Protein AF-A0A838WDT7-F1 (afdb_monomer)

Sequence (271 aa):
MEAEVYWLDKAFATIFRATRSSCNALILSMMPRFTRSLQSICLLLSGLVSGGVFLPNGSSAQAAGGEVRDEVFVNSEIENYLRLLQLTGAVAPYPWSIRSFSPGEADRLLPRDSVHPWAGRYALRAEESGSFRVALIRPGFETIYNSAFPYGANDGAVWAGRGLTTVAGVGAAARLGPVSLTLAPIAFRAQNAEFEIANNGLEGRLIFADSWMPDRIDQPQRFGSEPYARLDPGQSTLRVDLPGVAIGLSTANQHWGPAADHPILLGNNAP

Radius of gyration: 23.02 Å; Cα contacts (8 Å, |Δi|>4): 450; chains: 1; bounding box: 63×50×58 Å

Solvent-accessible surface area (backbone atoms only — not comparable to full-atom values): 15836 Å² total; per-residue (Å²): 143,86,80,78,74,76,67,63,60,63,58,56,61,58,63,62,66,74,64,60,79,77,56,56,67,64,56,66,71,50,52,74,60,52,56,54,50,52,52,50,51,52,51,52,56,52,49,61,75,74,63,76,77,80,74,90,66,90,68,76,90,79,79,72,61,42,68,48,70,92,48,51,41,64,89,25,72,54,36,54,46,48,56,54,34,34,78,74,64,54,14,63,94,70,79,73,35,62,39,66,59,49,73,73,52,43,44,62,44,35,34,88,62,71,92,49,100,52,41,83,51,42,45,54,70,61,75,78,88,67,59,76,48,76,48,63,41,75,72,45,78,50,77,50,74,23,92,74,50,57,62,80,77,59,56,27,77,60,68,39,29,15,34,54,18,41,38,39,33,43,32,37,35,39,35,51,62,50,36,39,37,33,47,26,35,34,37,36,38,12,48,26,48,88,61,97,72,63,81,51,88,54,63,82,85,50,46,30,27,20,54,88,43,50,90,77,49,99,53,53,72,44,74,69,87,48,63,41,68,53,78,41,62,35,56,17,35,41,37,39,56,51,97,96,46,73,52,69,54,71,60,43,52,47,36,33,32,79,47,91,78,75,27,88,78,36,47,22,70,49,110

Secondary structure (DSSP, 8-state):
---STTTHHHHHHHHHHHSTTTSHHHHHHHHHHHHHHHHHHHHHHHHHHH----------SS---EE-GGG--TT-HHHHHHHHHHHTTSS----TTB----HHHHHHHS-SSS-STTTTTEE-----TT-EEEEEEEEEEEEEEESSS---SS-TT----SEEEEEEEEEEEEEETTEEEEEB-EEEEE----------S--GGGGGS-SS-TTT-S--SSS-SS-EEEEE-BS-EEEEEETTEEEEEE-S---BSS-SS--SSB-SS--

Foldseek 3Di:
DPDPPPPVVVVVVVVVVPPPPPPPVVVVVCPVVVVVVVVVVVVVQVVCQPDDPDDDDPPPVQDDAFAALVVQAQPGPVVVQLVVCVVVVQFDDDQCQKRLDDSVRSLNSFGPDLPDPCSVRYVRHRDDAFDKDKDKHDKDKDKDAAAAAWDDFLPFADTRGHGIKIKIKIWMKIDGHQKIWIFIKMKMKYQNADHDDAQLPDDDQQRQADNPCSPNDPDGSTRDNGIDIDIGSEATKIWGDDVPDIDIDGSGWIGGGNDSTDHPPGTRPYD

Structure (mmCIF, N/CA/C/O backbone):
data_AF-A0A838WDT7-F1
#
_entry.id   AF-A0A838WDT7-F1
#
loop_
_atom_site.group_PDB
_atom_site.id
_atom_site.type_symbol
_atom_site.label_atom_id
_atom_site.label_alt_id
_atom_site.label_comp_id
_atom_site.label_asym_id
_atom_site.label_entity_id
_atom_site.label_seq_id
_atom_site.pdbx_PDB_ins_code
_atom_site.Cartn_x
_atom_site.Cartn_y
_atom_site.Cartn_z
_atom_site.occupancy
_atom_site.B_iso_or_equiv
_atom_site.auth_seq_id
_atom_site.auth_comp_id
_atom_site.auth_asym_id
_atom_site.auth_atom_id
_atom_site.pdbx_PDB_model_num
ATOM 1 N N . MET A 1 1 ? 38.099 -2.333 29.802 1.00 38.28 1 MET A N 1
ATOM 2 C CA . MET A 1 1 ? 36.725 -2.184 30.326 1.00 38.28 1 MET A CA 1
ATOM 3 C C . MET A 1 1 ? 35.958 -3.437 29.896 1.00 38.28 1 MET A C 1
ATOM 5 O O . MET A 1 1 ? 35.119 -3.372 29.018 1.00 38.28 1 MET A O 1
ATOM 9 N N . GLU A 1 2 ? 36.352 -4.600 30.432 1.00 32.47 2 GLU A N 1
ATOM 10 C CA . GLU A 1 2 ? 35.935 -5.941 29.967 1.00 32.47 2 GLU A CA 1
ATOM 11 C C . GLU A 1 2 ? 35.782 -6.904 31.163 1.00 32.47 2 GLU A C 1
ATOM 13 O O . GLU A 1 2 ? 36.546 -7.851 31.317 1.00 32.47 2 GLU A O 1
ATOM 18 N N . ALA A 1 3 ? 34.832 -6.648 32.069 1.00 30.20 3 ALA A N 1
ATOM 19 C CA . ALA A 1 3 ? 34.587 -7.566 33.195 1.00 30.20 3 ALA A CA 1
ATOM 20 C C . ALA A 1 3 ? 33.112 -7.732 33.619 1.00 30.20 3 ALA A C 1
ATOM 22 O O . ALA A 1 3 ? 32.838 -8.540 34.501 1.00 30.20 3 ALA A O 1
ATOM 23 N N . GLU A 1 4 ? 32.144 -7.060 32.985 1.00 33.06 4 GLU A N 1
ATOM 24 C CA . GLU A 1 4 ? 30.722 -7.146 33.387 1.00 33.06 4 GLU A CA 1
ATOM 25 C C . GLU A 1 4 ? 29.844 -8.071 32.522 1.00 33.06 4 GLU A C 1
ATOM 27 O O . GLU A 1 4 ? 28.695 -8.330 32.867 1.00 33.06 4 GLU A O 1
ATOM 32 N N . VAL A 1 5 ? 30.369 -8.664 31.444 1.00 38.84 5 VAL A N 1
ATOM 33 C CA . VAL A 1 5 ? 29.561 -9.480 30.507 1.00 38.84 5 VAL A CA 1
ATOM 34 C C . VAL A 1 5 ? 29.419 -10.953 30.947 1.00 38.84 5 VAL A C 1
ATOM 36 O O . VAL A 1 5 ? 28.567 -11.680 30.449 1.00 38.84 5 VAL A O 1
ATOM 39 N N . TYR A 1 6 ? 30.181 -11.414 31.945 1.00 30.31 6 TYR A N 1
ATOM 40 C CA . TYR A 1 6 ? 30.269 -12.847 32.277 1.00 30.31 6 TYR A CA 1
ATOM 41 C C . TYR A 1 6 ? 29.165 -13.377 33.223 1.00 30.31 6 TYR A C 1
ATOM 43 O O . TYR A 1 6 ? 28.997 -14.590 33.360 1.00 30.31 6 TYR A O 1
ATOM 51 N N . TRP A 1 7 ? 28.390 -12.499 33.876 1.00 28.83 7 TRP A N 1
ATOM 52 C CA . TRP A 1 7 ? 27.358 -12.901 34.854 1.00 28.83 7 TRP A CA 1
ATOM 53 C C . TRP A 1 7 ? 25.937 -13.022 34.279 1.00 28.83 7 TRP A C 1
ATOM 55 O O . TRP A 1 7 ? 25.129 -13.778 34.819 1.00 28.83 7 TRP A O 1
ATOM 65 N N . LEU A 1 8 ? 25.635 -12.360 33.157 1.00 33.69 8 LEU A N 1
ATOM 66 C CA . LEU A 1 8 ? 24.319 -12.428 32.503 1.00 33.69 8 LEU A CA 1
ATOM 67 C C . LEU A 1 8 ? 24.107 -13.736 31.718 1.00 33.69 8 LEU A C 1
ATOM 69 O O . LEU A 1 8 ? 22.990 -14.251 31.672 1.00 33.69 8 LEU A O 1
ATOM 73 N N . ASP A 1 9 ? 25.177 -14.343 31.202 1.00 33.84 9 ASP A N 1
ATOM 74 C CA 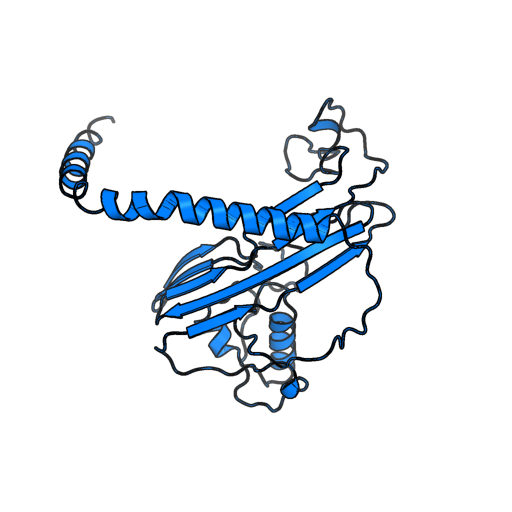. ASP A 1 9 ? 25.086 -15.543 30.356 1.00 33.84 9 ASP A CA 1
ATOM 75 C C . ASP A 1 9 ? 24.699 -16.818 31.136 1.00 33.84 9 ASP A C 1
ATOM 77 O O . ASP A 1 9 ? 23.996 -17.700 30.633 1.00 33.84 9 ASP A O 1
ATOM 81 N N . LYS A 1 10 ? 25.082 -16.918 32.418 1.00 34.62 10 LYS A N 1
ATOM 82 C CA . LYS A 1 10 ? 24.762 -18.097 33.249 1.00 34.62 10 LYS A CA 1
ATOM 83 C C . LYS A 1 10 ? 23.333 -18.089 33.806 1.00 34.62 10 LYS A C 1
ATOM 85 O O . LYS A 1 10 ? 22.765 -19.161 34.036 1.00 34.62 10 LYS A O 1
ATOM 90 N N . ALA A 1 11 ? 22.730 -16.911 33.980 1.00 34.44 11 ALA A N 1
ATOM 91 C CA . ALA A 1 11 ? 21.349 -16.784 34.448 1.00 34.44 11 ALA A CA 1
ATOM 92 C C . ALA A 1 11 ? 20.335 -17.149 33.344 1.00 34.44 11 ALA A C 1
ATOM 94 O O . ALA A 1 11 ? 19.364 -17.863 33.605 1.00 34.44 11 ALA A O 1
ATOM 95 N N . PHE A 1 12 ? 20.611 -16.765 32.091 1.00 33.00 12 PHE A N 1
ATOM 96 C CA . PHE A 1 12 ? 19.760 -17.092 30.938 1.00 33.00 12 PHE A CA 1
ATOM 97 C C . PHE A 1 12 ? 19.783 -18.585 30.569 1.00 33.00 12 PHE A C 1
ATOM 99 O O . PHE A 1 12 ? 18.739 -19.157 30.241 1.00 33.00 12 PHE A O 1
ATOM 106 N N . ALA A 1 13 ? 20.930 -19.258 30.704 1.00 34.28 13 ALA A N 1
ATOM 107 C CA . ALA A 1 13 ? 21.064 -20.680 30.369 1.00 34.28 13 ALA A CA 1
ATOM 108 C C . ALA A 1 13 ? 20.266 -21.626 31.295 1.00 34.28 13 ALA A C 1
ATOM 110 O O . ALA A 1 13 ? 19.893 -22.729 30.885 1.00 34.28 13 ALA A O 1
ATOM 111 N N . THR A 1 14 ? 19.974 -21.202 32.529 1.00 33.38 14 THR A N 1
ATOM 112 C CA . THR A 1 14 ? 19.287 -22.038 33.531 1.00 33.38 14 THR A CA 1
ATOM 113 C C . THR A 1 14 ? 17.761 -21.941 33.409 1.00 33.38 14 THR A C 1
ATOM 115 O O . THR A 1 14 ? 17.068 -22.950 33.544 1.00 33.38 14 THR A O 1
ATOM 118 N N . ILE A 1 15 ? 17.230 -20.769 33.040 1.00 33.84 15 ILE A N 1
ATOM 119 C CA . ILE A 1 15 ? 15.785 -20.550 32.838 1.00 33.84 15 ILE A CA 1
ATOM 120 C C . ILE A 1 15 ? 15.300 -21.209 31.533 1.00 33.84 15 ILE A C 1
ATOM 122 O O . ILE A 1 15 ? 14.209 -21.776 31.494 1.00 33.84 15 ILE A O 1
ATOM 126 N N . PHE A 1 16 ? 16.140 -21.259 30.493 1.00 30.05 16 PHE A N 1
ATOM 127 C CA . PHE A 1 16 ? 15.796 -21.900 29.214 1.00 30.05 16 PHE A CA 1
ATOM 128 C C . PHE A 1 16 ? 15.771 -23.438 29.251 1.00 30.05 16 PHE A C 1
ATOM 130 O O . PHE A 1 16 ? 15.250 -24.078 28.332 1.00 30.05 16 PHE A O 1
ATOM 137 N N . ARG A 1 17 ? 16.332 -24.063 30.296 1.00 31.06 17 ARG A N 1
ATOM 138 C CA . ARG A 1 17 ? 16.406 -25.530 30.401 1.00 31.06 17 ARG A CA 1
ATOM 139 C C . ARG A 1 17 ? 15.152 -26.156 31.023 1.00 31.06 17 ARG A C 1
ATOM 141 O O . ARG A 1 17 ? 14.898 -27.330 30.774 1.00 31.06 17 ARG A O 1
ATOM 148 N N . ALA A 1 18 ? 14.347 -25.386 31.760 1.00 31.73 18 ALA A N 1
ATOM 149 C CA . ALA A 1 18 ? 13.177 -25.895 32.487 1.00 31.73 18 ALA A CA 1
ATOM 150 C C . ALA A 1 18 ? 11.856 -25.860 31.685 1.00 31.73 18 ALA A C 1
ATOM 152 O O . ALA A 1 18 ? 10.946 -26.632 31.970 1.00 31.73 18 ALA A O 1
ATOM 153 N N . THR A 1 19 ? 11.747 -25.039 30.637 1.00 34.81 19 THR A N 1
ATOM 154 C CA . THR A 1 19 ? 10.514 -24.877 29.829 1.00 34.81 19 THR A CA 1
ATOM 155 C C . THR A 1 19 ? 10.524 -25.634 28.495 1.00 34.81 19 THR A C 1
ATOM 157 O O . THR A 1 19 ? 9.552 -25.590 27.742 1.00 34.81 19 THR A O 1
ATOM 160 N N . ARG A 1 20 ? 11.595 -26.382 28.193 1.00 29.86 20 ARG A N 1
ATOM 161 C CA . ARG A 1 20 ? 11.805 -27.024 26.880 1.00 29.86 20 ARG A CA 1
ATOM 162 C C . ARG A 1 20 ? 11.087 -28.370 26.684 1.00 29.86 20 ARG A C 1
ATOM 164 O O . ARG A 1 20 ? 11.050 -28.861 25.560 1.00 29.86 20 ARG A O 1
ATOM 171 N N . SER A 1 21 ? 10.522 -28.965 27.738 1.00 36.41 21 SER A N 1
ATOM 172 C CA . SER A 1 21 ? 9.982 -30.335 27.671 1.00 36.41 21 SER A CA 1
ATOM 173 C C . SER A 1 21 ? 8.524 -30.416 27.188 1.00 36.41 21 SER A C 1
ATOM 175 O O . SER A 1 21 ? 8.170 -31.355 26.484 1.00 36.41 21 SER A O 1
ATOM 177 N N . SER A 1 22 ? 7.683 -29.412 27.472 1.00 35.25 22 SER A N 1
ATOM 178 C CA . SER A 1 22 ? 6.225 -29.549 27.266 1.00 35.25 22 SER A CA 1
ATOM 179 C C . SER A 1 22 ? 5.647 -28.760 26.079 1.00 35.25 22 SER A C 1
ATOM 181 O O . SER A 1 22 ? 4.563 -29.096 25.613 1.00 35.25 22 SER A O 1
ATOM 183 N N . CYS A 1 23 ? 6.354 -27.762 25.530 1.00 32.41 23 CYS A N 1
ATOM 184 C CA . CYS A 1 23 ? 5.859 -26.973 24.383 1.00 32.41 23 CYS A CA 1
ATOM 185 C C . CYS A 1 23 ? 6.297 -27.505 23.006 1.00 32.41 23 CYS A C 1
ATOM 187 O O . CYS A 1 23 ? 5.618 -27.263 22.007 1.00 32.41 23 CYS A O 1
ATOM 189 N N . ASN A 1 24 ? 7.396 -28.262 22.926 1.00 32.50 24 ASN A N 1
ATOM 190 C CA . ASN A 1 24 ? 7.941 -28.703 21.635 1.00 32.50 24 ASN A CA 1
ATOM 191 C C . ASN A 1 24 ? 7.086 -29.771 20.935 1.00 32.50 24 ASN A C 1
ATOM 193 O O . ASN A 1 24 ? 7.108 -29.844 19.710 1.00 32.50 24 ASN A O 1
ATOM 197 N N . ALA A 1 25 ? 6.299 -30.563 21.671 1.00 32.88 25 ALA A N 1
ATOM 198 C CA . ALA A 1 25 ? 5.482 -31.624 21.077 1.00 32.88 25 ALA A CA 1
ATOM 199 C C . ALA A 1 25 ? 4.234 -31.090 20.344 1.00 32.88 25 ALA A C 1
ATOM 201 O O . ALA A 1 25 ? 3.840 -31.648 19.321 1.00 32.88 25 ALA A O 1
ATOM 202 N N . LEU A 1 26 ? 3.640 -29.983 20.814 1.00 35.16 26 LEU A N 1
ATOM 203 C CA . LEU A 1 26 ? 2.453 -29.400 20.178 1.00 35.16 26 LEU A CA 1
ATOM 204 C C . LEU A 1 26 ? 2.831 -28.574 18.936 1.00 35.16 26 LEU A C 1
ATOM 206 O O . LEU A 1 26 ? 2.200 -28.710 17.887 1.00 35.16 26 LEU A O 1
ATOM 210 N N . ILE A 1 27 ? 3.922 -27.800 19.024 1.00 36.84 27 ILE A N 1
ATOM 211 C CA . ILE A 1 27 ? 4.408 -26.923 17.947 1.00 36.84 27 ILE A CA 1
ATOM 212 C C . ILE A 1 27 ? 4.953 -27.743 16.763 1.00 36.84 27 ILE A C 1
ATOM 214 O O . ILE A 1 27 ? 4.612 -27.444 15.618 1.00 36.84 27 ILE A O 1
ATOM 218 N N . LEU A 1 28 ? 5.689 -28.842 16.995 1.00 33.28 28 LEU A N 1
ATOM 219 C CA . LEU A 1 28 ? 6.186 -29.683 15.891 1.00 33.28 28 LEU A CA 1
ATOM 220 C C . LEU A 1 28 ? 5.080 -30.444 15.135 1.00 33.28 28 LEU A C 1
ATOM 222 O O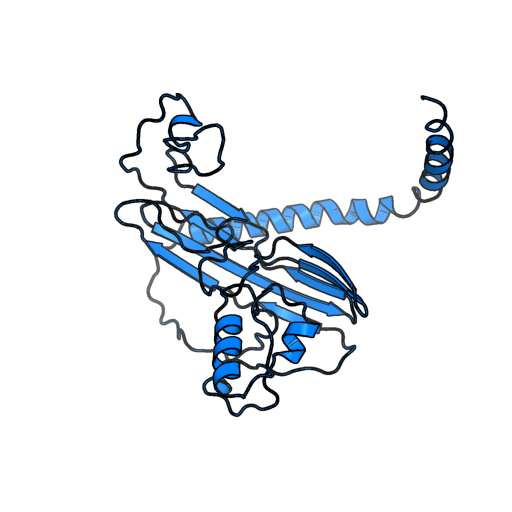 . LEU A 1 28 ? 5.291 -30.827 13.985 1.00 33.28 28 LEU A O 1
ATOM 226 N N . SER A 1 29 ? 3.900 -30.646 15.732 1.00 37.41 29 SER A N 1
ATOM 227 C CA . SER A 1 29 ? 2.799 -31.377 15.081 1.00 37.41 29 SER A CA 1
ATOM 228 C C . SER A 1 29 ? 1.957 -30.520 14.116 1.00 37.41 29 SER A C 1
ATOM 230 O O . SER A 1 29 ? 1.285 -31.062 13.236 1.00 37.41 29 SER A O 1
ATOM 232 N N . MET A 1 30 ? 2.016 -29.184 14.232 1.00 35.38 30 MET A N 1
ATOM 233 C CA . MET A 1 30 ? 1.222 -28.243 13.417 1.00 35.38 30 MET A CA 1
ATOM 234 C C . MET A 1 30 ? 1.997 -27.627 12.238 1.00 35.38 30 MET A C 1
ATOM 236 O O . MET A 1 30 ? 1.395 -27.251 11.229 1.00 35.38 30 MET A O 1
ATOM 240 N N . MET A 1 31 ? 3.330 -27.570 12.309 1.00 35.88 31 MET A N 1
ATOM 241 C CA . MET A 1 31 ? 4.175 -26.886 11.316 1.00 35.88 31 MET A CA 1
ATOM 242 C C . MET A 1 31 ? 4.179 -27.470 9.882 1.00 35.88 31 MET A C 1
ATOM 244 O O . MET A 1 31 ? 4.220 -26.673 8.938 1.00 35.88 31 MET A O 1
ATOM 248 N N . PRO A 1 32 ? 4.083 -28.795 9.632 1.00 33.72 32 PRO A N 1
ATOM 249 C CA . PRO A 1 32 ? 4.113 -29.301 8.253 1.00 33.72 32 PRO A CA 1
ATOM 250 C C . PRO A 1 32 ? 2.781 -29.124 7.501 1.00 33.72 32 PRO A C 1
ATOM 252 O O . PRO A 1 32 ? 2.753 -29.215 6.274 1.00 33.72 32 PRO A O 1
ATOM 255 N N . ARG A 1 33 ? 1.670 -28.852 8.206 1.00 39.31 33 ARG A N 1
ATOM 256 C CA . ARG A 1 33 ? 0.361 -28.573 7.582 1.00 39.31 33 ARG A CA 1
ATOM 257 C C . ARG A 1 33 ? 0.196 -27.095 7.216 1.00 39.31 33 ARG A C 1
ATOM 259 O O . ARG A 1 33 ? -0.376 -26.791 6.173 1.00 39.31 33 ARG A O 1
ATOM 266 N N . PHE A 1 34 ? 0.751 -26.190 8.022 1.00 35.41 34 PHE A N 1
ATOM 267 C CA . PHE A 1 34 ? 0.660 -24.743 7.796 1.00 35.41 34 PHE A CA 1
ATOM 268 C C . PHE A 1 34 ? 1.520 -24.271 6.610 1.00 35.41 34 PHE A C 1
ATOM 270 O O . PHE A 1 34 ? 1.086 -23.453 5.803 1.00 35.41 34 PHE A O 1
ATOM 277 N N . THR A 1 35 ? 2.709 -24.855 6.444 1.00 37.12 35 THR A N 1
ATOM 278 C CA . THR A 1 35 ? 3.641 -24.534 5.348 1.00 37.12 35 THR A CA 1
ATOM 279 C C . THR A 1 35 ? 3.132 -24.990 3.978 1.00 37.12 35 THR A C 1
ATOM 281 O O . THR A 1 35 ? 3.242 -24.247 3.005 1.00 37.12 35 THR A O 1
ATOM 284 N N . ARG A 1 36 ? 2.482 -26.161 3.903 1.00 34.00 36 ARG A N 1
ATOM 285 C CA . ARG A 1 36 ? 1.841 -26.654 2.669 1.00 34.00 36 ARG A CA 1
ATOM 286 C C . ARG A 1 36 ? 0.602 -25.841 2.273 1.00 34.00 36 ARG A C 1
ATOM 288 O O . ARG A 1 36 ? 0.365 -25.645 1.083 1.00 34.00 36 ARG A O 1
ATOM 295 N N . SER A 1 37 ? -0.158 -25.344 3.254 1.00 41.88 37 SER A N 1
ATOM 296 C CA . SER A 1 37 ? -1.316 -24.462 3.028 1.00 41.88 37 SER A CA 1
ATOM 297 C C . SER A 1 37 ? -0.891 -23.109 2.445 1.00 41.88 37 SER A C 1
ATOM 299 O O . SER A 1 37 ? -1.411 -22.690 1.413 1.00 41.88 37 SER A O 1
ATOM 301 N N . LEU A 1 38 ? 0.142 -22.483 3.022 1.00 37.69 38 LEU A N 1
ATOM 302 C CA . LEU A 1 38 ? 0.722 -21.235 2.513 1.00 37.69 38 LEU A CA 1
ATOM 303 C C . LEU A 1 38 ? 1.295 -21.395 1.097 1.00 37.69 38 LEU A C 1
ATOM 305 O O . LEU A 1 38 ? 0.998 -20.579 0.233 1.00 37.69 38 LEU A O 1
ATOM 309 N N . GLN A 1 39 ? 2.029 -22.479 0.817 1.00 39.75 39 GLN A N 1
ATOM 310 C CA . GLN A 1 39 ? 2.527 -22.762 -0.538 1.00 39.75 39 GLN A CA 1
ATOM 311 C C . GLN A 1 39 ? 1.398 -22.975 -1.559 1.00 39.75 39 GLN A C 1
ATOM 313 O O . GLN A 1 39 ? 1.520 -22.541 -2.702 1.00 39.75 39 GLN A O 1
ATOM 318 N N . SER A 1 40 ? 0.288 -23.599 -1.153 1.00 36.72 40 SER A N 1
ATOM 319 C CA . SER A 1 40 ? -0.873 -23.821 -2.029 1.00 36.72 40 SER A CA 1
ATOM 320 C C . SER A 1 40 ? -1.624 -22.518 -2.329 1.00 36.72 40 SER A C 1
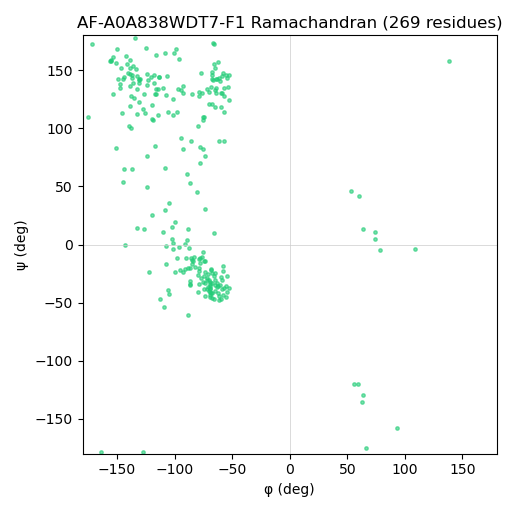ATOM 322 O O . SER A 1 40 ? -2.052 -22.309 -3.462 1.00 36.72 40 SER A O 1
ATOM 324 N N . ILE A 1 41 ? -1.725 -21.611 -1.350 1.00 48.41 41 ILE A N 1
ATOM 325 C CA . ILE A 1 41 ? -2.283 -20.260 -1.532 1.00 48.41 41 ILE A CA 1
ATOM 326 C C . ILE A 1 41 ? -1.366 -19.413 -2.430 1.00 48.41 41 ILE A C 1
ATOM 328 O O . ILE A 1 41 ? -1.859 -18.754 -3.345 1.00 48.41 41 ILE A O 1
ATOM 332 N N . CYS A 1 42 ? -0.040 -19.498 -2.253 1.00 40.97 42 CYS A N 1
ATOM 333 C CA . CYS A 1 42 ? 0.932 -18.857 -3.145 1.00 40.97 42 CYS A CA 1
ATOM 334 C C . CYS A 1 42 ? 0.783 -19.331 -4.598 1.00 40.97 42 CYS A C 1
ATOM 336 O O . CYS A 1 42 ? 0.817 -18.508 -5.511 1.00 40.97 42 CYS A O 1
ATOM 338 N N . LEU A 1 43 ? 0.602 -20.639 -4.824 1.00 41.28 43 LEU A N 1
ATOM 339 C CA . LEU A 1 43 ? 0.421 -21.230 -6.159 1.00 41.28 43 LEU A CA 1
ATOM 340 C C . LEU A 1 43 ? -0.928 -20.853 -6.798 1.00 41.28 43 LEU A C 1
ATOM 342 O O . LEU A 1 43 ? -0.983 -20.585 -7.996 1.00 41.28 43 LEU A O 1
ATOM 346 N N . LEU A 1 44 ? -2.007 -20.771 -6.011 1.00 45.34 44 LEU A N 1
ATOM 347 C CA . LEU A 1 44 ? -3.328 -20.345 -6.493 1.00 45.34 44 LEU A CA 1
ATOM 348 C C . LEU A 1 44 ? -3.360 -18.857 -6.875 1.00 45.34 44 LEU A C 1
ATOM 350 O O . LEU A 1 44 ? -3.897 -18.510 -7.926 1.00 45.34 44 LEU A O 1
ATOM 354 N N . LEU A 1 45 ? -2.739 -17.984 -6.074 1.00 43.62 45 LEU A N 1
ATOM 355 C CA . LEU A 1 45 ? -2.649 -16.547 -6.368 1.00 43.62 45 LEU A CA 1
ATOM 356 C C . LEU A 1 45 ? -1.712 -16.255 -7.548 1.00 43.62 45 LEU A C 1
ATOM 358 O O . LEU A 1 45 ? -2.043 -15.443 -8.409 1.00 43.62 45 LEU A O 1
ATOM 362 N N . SER A 1 46 ? -0.578 -16.954 -7.652 1.00 43.47 46 SER A N 1
ATOM 363 C CA . SER A 1 46 ? 0.332 -16.803 -8.800 1.00 43.47 46 SER A CA 1
ATOM 364 C C . SER A 1 46 ? -0.250 -17.365 -10.106 1.00 43.47 46 SER A C 1
ATOM 366 O O . SER A 1 46 ? -0.024 -16.784 -11.172 1.00 43.47 46 SER A O 1
ATOM 368 N N . GLY A 1 47 ? -1.062 -18.430 -10.043 1.00 41.62 47 GLY A N 1
ATOM 369 C CA . GLY A 1 47 ? -1.810 -18.955 -11.191 1.00 41.62 47 GLY A CA 1
ATOM 370 C C . GLY A 1 47 ? -2.869 -17.980 -11.724 1.00 41.62 47 GLY A C 1
ATOM 371 O O . GLY A 1 47 ? -2.974 -17.794 -12.936 1.00 41.62 47 GLY A O 1
ATOM 372 N N . LEU A 1 48 ? -3.585 -17.289 -10.830 1.00 48.31 48 LEU A N 1
ATOM 373 C CA . LEU A 1 48 ? -4.582 -16.261 -11.176 1.00 48.31 48 LEU A CA 1
ATOM 374 C C . LEU A 1 48 ? -3.966 -15.055 -11.902 1.00 48.31 48 LEU A C 1
ATOM 376 O O . LEU A 1 48 ? -4.584 -14.483 -12.796 1.00 48.31 48 LEU A O 1
ATOM 380 N N . VAL A 1 49 ? -2.725 -14.711 -11.562 1.00 49.28 49 VAL A N 1
ATOM 381 C CA . VAL A 1 49 ? -1.994 -13.578 -12.147 1.00 49.28 49 VAL A CA 1
ATOM 382 C C . VAL A 1 49 ? -1.281 -13.950 -13.465 1.00 49.28 49 VAL A C 1
ATOM 384 O O . VAL A 1 49 ? -0.935 -13.075 -14.257 1.00 49.28 49 VAL A O 1
ATOM 387 N N . SER A 1 50 ? -1.097 -15.243 -13.752 1.00 46.00 50 SER A N 1
ATOM 388 C CA . SER A 1 50 ? -0.361 -15.714 -14.939 1.00 46.00 50 SER A CA 1
ATOM 389 C C . SER A 1 50 ? -1.250 -16.117 -16.129 1.00 46.00 50 SER A C 1
ATOM 391 O O . SER A 1 50 ? -0.721 -16.304 -17.222 1.00 46.00 50 SER A O 1
ATOM 393 N N . GLY A 1 51 ? -2.574 -16.254 -15.953 1.00 44.97 51 GLY A N 1
ATOM 394 C CA . GLY A 1 51 ? -3.459 -16.903 -16.940 1.00 44.97 51 GLY A CA 1
ATOM 395 C C . GLY A 1 51 ? -4.767 -16.188 -17.309 1.00 44.97 51 GLY A C 1
ATOM 396 O O . GLY A 1 51 ? -5.644 -16.818 -17.895 1.00 44.97 51 GLY A O 1
ATOM 397 N N . GLY A 1 52 ? -4.947 -14.908 -16.979 1.00 37.94 52 GLY A N 1
ATOM 398 C CA . GLY A 1 52 ? -6.220 -14.204 -17.181 1.00 37.94 52 GLY A CA 1
ATOM 399 C C . GLY A 1 52 ? -6.553 -13.848 -18.638 1.00 37.94 52 GLY A C 1
ATOM 400 O O . GLY A 1 52 ? -6.486 -12.681 -19.011 1.00 37.94 52 GLY A O 1
ATOM 401 N N . VAL A 1 53 ? -6.981 -14.817 -19.454 1.00 40.97 53 VAL A N 1
ATOM 402 C CA . VAL A 1 53 ? -7.891 -14.539 -20.579 1.00 40.97 53 VAL A CA 1
ATOM 403 C C . VAL A 1 53 ? -9.296 -14.439 -19.985 1.00 40.97 53 VAL A C 1
ATOM 405 O O . VAL A 1 53 ? -9.910 -15.447 -19.639 1.00 40.97 53 VAL A O 1
ATOM 408 N N . PHE A 1 54 ? -9.793 -13.216 -19.810 1.00 44.84 54 PHE A N 1
ATOM 409 C CA . PHE A 1 54 ? -11.143 -12.979 -19.307 1.00 44.84 54 PHE A CA 1
ATOM 410 C C . PHE A 1 54 ? -12.172 -13.274 -20.406 1.00 44.84 54 PHE A C 1
ATOM 412 O O . PHE A 1 54 ? -12.307 -12.520 -21.368 1.00 44.84 54 PHE A O 1
ATOM 419 N N . LEU A 1 55 ? -12.931 -14.361 -20.248 1.00 35.38 55 LEU A N 1
ATOM 420 C CA . LEU A 1 55 ? -14.248 -14.469 -20.874 1.00 35.38 55 LEU A CA 1
ATOM 421 C C . LEU A 1 55 ? -15.192 -13.490 -20.151 1.00 35.38 55 LEU A C 1
ATOM 423 O O . LEU A 1 55 ? -15.216 -13.493 -18.915 1.00 35.38 55 LEU A O 1
ATOM 427 N N . PRO A 1 56 ? -15.961 -12.655 -20.872 1.00 38.09 56 PRO A N 1
ATOM 428 C CA . PRO A 1 56 ? -16.859 -11.680 -20.271 1.00 38.09 56 PRO A CA 1
ATOM 429 C C . PRO A 1 56 ? -18.092 -12.402 -19.723 1.00 38.09 56 PRO A C 1
ATOM 431 O O . PRO A 1 56 ? -19.140 -12.459 -20.359 1.00 38.09 56 PRO A O 1
ATOM 434 N N . ASN A 1 57 ? -17.975 -12.973 -18.529 1.00 39.56 57 ASN A N 1
ATOM 435 C CA . ASN A 1 57 ? -19.154 -13.270 -17.732 1.00 39.56 57 ASN A CA 1
ATOM 436 C C . ASN A 1 57 ? -19.594 -11.961 -17.085 1.00 39.56 57 ASN A C 1
ATOM 438 O O . ASN A 1 57 ? -18.760 -11.225 -16.559 1.00 39.56 57 ASN A O 1
ATOM 442 N N . GLY A 1 58 ? -20.886 -11.649 -17.184 1.00 39.88 58 GLY A N 1
ATOM 443 C CA . GLY A 1 58 ? -21.482 -10.443 -16.621 1.00 39.88 58 GLY A CA 1
ATOM 444 C C . GLY A 1 58 ? -21.244 -10.363 -15.117 1.00 39.88 58 GLY A C 1
ATOM 445 O O . GLY A 1 58 ? -22.048 -10.841 -14.325 1.00 39.88 58 GLY A O 1
ATOM 446 N N . SER A 1 59 ? -20.129 -9.755 -14.727 1.00 37.28 59 SER A N 1
ATOM 447 C CA . SER A 1 59 ? -19.851 -9.381 -13.354 1.00 37.28 59 SER A CA 1
ATOM 448 C C . SER A 1 59 ? -20.711 -8.167 -13.053 1.00 37.28 59 SER A C 1
ATOM 450 O O . SER A 1 59 ? -20.469 -7.076 -13.571 1.00 37.28 59 SER A O 1
ATOM 452 N N . SER A 1 60 ? -21.724 -8.331 -12.208 1.00 36.59 60 SER A N 1
ATOM 453 C CA . SER A 1 60 ? -22.318 -7.201 -11.505 1.00 36.59 60 SER A CA 1
ATOM 454 C C . SER A 1 60 ? -21.224 -6.583 -10.629 1.00 36.59 60 SER A C 1
ATOM 456 O O . SER A 1 60 ? -21.040 -6.974 -9.480 1.00 36.59 60 SER A O 1
ATOM 458 N N . ALA A 1 61 ? -20.464 -5.634 -11.181 1.00 41.75 61 ALA A N 1
ATOM 459 C CA . ALA A 1 61 ? -19.321 -4.962 -10.550 1.00 41.75 61 ALA A CA 1
ATOM 460 C C . ALA A 1 61 ? -19.701 -4.089 -9.330 1.00 41.75 61 ALA A C 1
ATOM 462 O O . ALA A 1 61 ? -18.910 -3.290 -8.838 1.00 41.75 61 ALA A O 1
ATOM 463 N N . GLN A 1 62 ? -20.945 -4.187 -8.863 1.00 48.78 62 GLN A N 1
ATOM 464 C CA . GLN A 1 62 ? -21.571 -3.273 -7.916 1.00 48.78 62 GLN A CA 1
ATOM 465 C C . GLN A 1 62 ? -22.515 -4.041 -6.985 1.00 48.78 62 GLN A C 1
ATOM 467 O O . GLN A 1 62 ? -23.696 -3.728 -6.898 1.00 48.78 62 GLN A O 1
ATOM 472 N N . ALA A 1 63 ? -22.044 -5.092 -6.317 1.00 43.00 63 ALA A N 1
ATOM 473 C CA . ALA A 1 63 ? -22.894 -5.804 -5.365 1.00 43.00 63 ALA A CA 1
ATOM 474 C C . ALA A 1 63 ? -22.085 -6.443 -4.236 1.00 43.00 63 ALA A C 1
ATOM 476 O O . ALA A 1 63 ? -21.770 -7.625 -4.279 1.00 43.00 63 ALA A O 1
ATOM 477 N N . ALA A 1 64 ? -21.765 -5.637 -3.225 1.00 46.56 64 ALA A N 1
ATOM 478 C CA . ALA A 1 64 ? -21.987 -5.979 -1.821 1.00 46.56 64 ALA A CA 1
ATOM 479 C C . ALA A 1 64 ? -21.608 -4.759 -0.976 1.00 46.56 64 ALA A C 1
ATOM 481 O O . ALA A 1 64 ? -20.433 -4.406 -0.870 1.00 46.56 64 ALA A O 1
ATOM 482 N N . GLY A 1 65 ? -22.609 -4.103 -0.383 1.00 56.16 65 GLY A N 1
ATOM 483 C CA . GLY A 1 65 ? -22.343 -3.318 0.815 1.00 56.16 65 GLY A CA 1
ATOM 484 C C . GLY A 1 65 ? -21.764 -4.262 1.866 1.00 56.16 65 GLY A C 1
ATOM 485 O O . GLY A 1 65 ? -22.288 -5.359 2.060 1.00 56.16 65 GLY A O 1
ATOM 486 N N . GLY A 1 66 ? -20.649 -3.877 2.473 1.00 67.44 66 GLY A N 1
ATOM 487 C CA . GLY A 1 66 ? -19.916 -4.711 3.419 1.00 67.44 66 GLY A CA 1
ATOM 488 C C . GLY A 1 66 ? -19.356 -3.879 4.560 1.00 67.44 66 GLY A C 1
ATOM 489 O O . 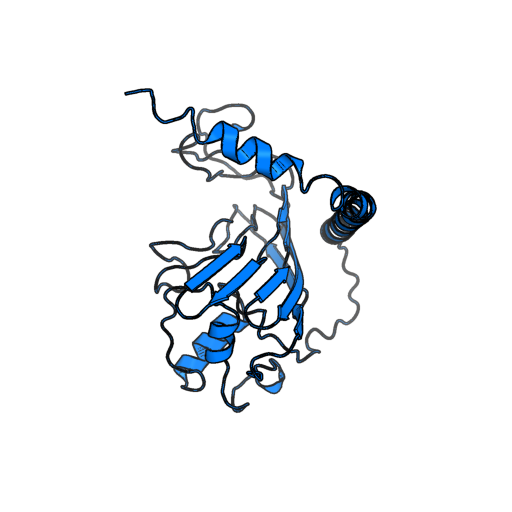GLY A 1 66 ? -19.271 -2.651 4.465 1.00 67.44 66 GLY A O 1
ATOM 490 N N . GLU A 1 67 ? -19.003 -4.551 5.649 1.00 78.25 67 GLU A N 1
ATOM 491 C CA . GLU A 1 67 ? -18.224 -3.952 6.726 1.00 78.25 67 GLU A CA 1
ATOM 492 C C . GLU A 1 67 ? -16.796 -3.724 6.226 1.00 78.25 67 GLU A C 1
ATOM 494 O O . GLU A 1 67 ? -16.134 -4.663 5.800 1.00 78.25 67 GLU A O 1
ATOM 499 N N . VAL A 1 68 ? -16.340 -2.471 6.235 1.00 84.62 68 VAL A N 1
ATOM 500 C CA . VAL A 1 68 ? -15.057 -2.065 5.619 1.00 84.62 68 VAL A CA 1
ATOM 501 C C . VAL A 1 68 ? -14.148 -1.317 6.592 1.00 84.62 68 VAL A C 1
ATOM 503 O O . VAL A 1 68 ? -13.170 -0.687 6.200 1.00 84.62 68 VAL A O 1
ATOM 506 N N . ARG A 1 69 ? -14.476 -1.362 7.885 1.00 85.56 69 ARG A N 1
ATOM 507 C CA . ARG A 1 69 ? -13.757 -0.616 8.926 1.00 85.56 69 ARG A CA 1
ATOM 508 C C . ARG A 1 69 ? -12.305 -1.061 9.110 1.00 85.56 69 ARG A C 1
ATOM 510 O O . ARG A 1 69 ? -11.488 -0.275 9.567 1.00 85.56 69 ARG A O 1
ATOM 517 N N . ASP A 1 70 ? -11.985 -2.300 8.739 1.00 89.00 70 ASP A N 1
ATOM 518 C CA . ASP A 1 70 ? -10.617 -2.837 8.798 1.00 89.00 70 ASP A CA 1
ATOM 519 C C . ASP A 1 70 ? -9.814 -2.583 7.527 1.00 89.00 70 ASP A C 1
ATOM 521 O O . ASP A 1 70 ? -8.686 -3.052 7.408 1.00 89.00 70 ASP A O 1
ATOM 525 N N . GLU A 1 71 ? -10.395 -1.863 6.570 1.00 91.25 71 GLU A N 1
ATOM 526 C CA . GLU A 1 71 ? -9.765 -1.534 5.295 1.00 91.25 71 GLU A CA 1
ATOM 527 C C . GLU A 1 71 ? -9.249 -0.088 5.267 1.00 91.25 71 GLU A C 1
ATOM 529 O O . GLU A 1 71 ? -8.965 0.447 4.198 1.00 91.25 71 GLU A O 1
ATOM 534 N N . VAL A 1 72 ? -9.136 0.561 6.434 1.00 92.19 72 VAL A N 1
ATOM 535 C CA . VAL A 1 72 ? -8.580 1.916 6.586 1.00 92.19 72 VAL A CA 1
ATOM 536 C C . VAL A 1 72 ? -7.049 1.846 6.524 1.00 92.19 72 VAL A C 1
ATOM 538 O O . VAL A 1 72 ? -6.347 2.013 7.519 1.00 92.19 72 VAL A O 1
ATOM 541 N N . PHE A 1 73 ? -6.532 1.554 5.334 1.00 91.81 73 PHE A N 1
ATOM 542 C CA . PHE A 1 73 ? -5.099 1.560 5.031 1.00 91.81 73 PHE A CA 1
ATOM 543 C C . PHE A 1 73 ? -4.678 2.880 4.397 1.00 91.81 73 PHE A C 1
ATOM 545 O O . PHE A 1 73 ? -5.511 3.571 3.805 1.00 91.81 73 PHE A O 1
ATOM 552 N N . VAL A 1 74 ? -3.379 3.181 4.449 1.00 91.12 74 VAL A N 1
ATOM 553 C CA . VAL A 1 74 ? -2.795 4.329 3.744 1.00 91.12 74 VAL A CA 1
ATOM 554 C C . VAL A 1 74 ? -3.183 4.289 2.264 1.00 91.12 74 VAL A C 1
ATOM 556 O O . VAL A 1 74 ? -2.924 3.304 1.576 1.00 91.12 74 VAL A O 1
ATOM 559 N N . ASN A 1 75 ? -3.786 5.379 1.793 1.00 88.06 75 ASN A N 1
ATOM 560 C CA . ASN A 1 75 ? -4.273 5.612 0.429 1.00 88.06 75 ASN A CA 1
ATOM 561 C C . ASN A 1 75 ? -5.397 4.672 -0.028 1.00 88.06 75 ASN A C 1
ATOM 563 O O . ASN A 1 75 ? -5.757 4.667 -1.205 1.00 88.06 75 ASN A O 1
ATOM 567 N N . SER A 1 76 ? -6.011 3.930 0.895 1.00 89.94 76 SER A N 1
ATOM 568 C CA . SER A 1 76 ? -7.213 3.155 0.592 1.00 89.94 76 SER A CA 1
ATOM 569 C C . SER A 1 76 ? -8.402 4.060 0.260 1.00 89.94 76 SER A C 1
ATOM 571 O O . SER A 1 76 ? -8.513 5.199 0.724 1.00 89.94 76 SER A O 1
ATOM 573 N N . G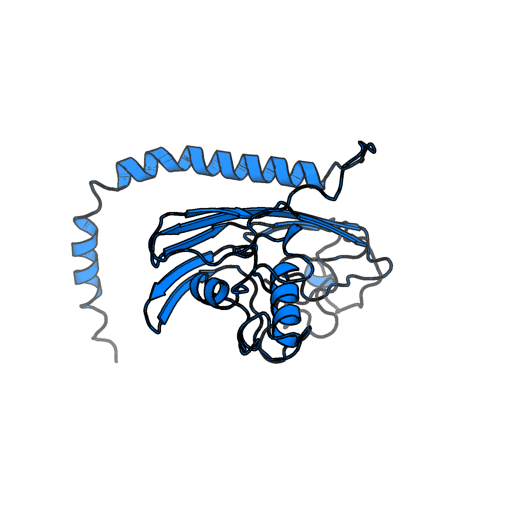LU A 1 77 ? -9.349 3.516 -0.505 1.00 89.94 77 GLU A N 1
ATOM 574 C CA . GLU A 1 77 ? -10.625 4.177 -0.794 1.00 89.94 77 GLU A CA 1
ATOM 575 C C . GLU A 1 77 ? -11.357 4.579 0.498 1.00 89.94 77 GLU A C 1
ATOM 577 O O . GLU A 1 77 ? -11.896 5.682 0.588 1.00 89.94 77 GLU A O 1
ATOM 582 N N . ILE A 1 78 ? -11.337 3.712 1.516 1.00 91.69 78 ILE A N 1
ATOM 583 C CA . ILE A 1 78 ? -12.033 3.952 2.784 1.00 91.69 78 ILE A CA 1
ATOM 584 C C . ILE A 1 78 ? -11.376 5.082 3.569 1.00 91.69 78 ILE A C 1
ATOM 586 O O . ILE A 1 78 ? -12.074 5.963 4.067 1.00 91.69 78 ILE A O 1
ATOM 590 N N . GLU A 1 79 ? -10.048 5.107 3.646 1.00 92.00 79 GLU A N 1
ATOM 591 C CA . GLU A 1 79 ? -9.334 6.197 4.305 1.00 92.00 79 GLU A CA 1
ATOM 592 C C . GLU A 1 79 ? -9.597 7.544 3.613 1.00 92.00 79 GLU A C 1
ATOM 594 O O . GLU A 1 79 ? -9.959 8.527 4.265 1.00 92.00 79 GLU A O 1
ATOM 599 N N . ASN A 1 80 ? -9.487 7.584 2.282 1.00 91.25 80 ASN A N 1
ATOM 600 C CA . ASN A 1 80 ? -9.785 8.782 1.497 1.00 91.25 80 ASN A CA 1
ATOM 601 C C . ASN A 1 80 ? -11.243 9.225 1.666 1.00 91.25 80 ASN A C 1
ATOM 603 O O . ASN A 1 80 ? -11.528 10.425 1.721 1.00 91.25 80 ASN A O 1
ATOM 607 N N . TYR A 1 81 ? -12.167 8.275 1.816 1.00 92.75 81 TYR A N 1
ATOM 608 C CA . TYR A 1 81 ? -13.554 8.600 2.091 1.00 92.75 81 TYR A CA 1
ATOM 609 C C . TYR A 1 81 ? -13.750 9.217 3.481 1.00 92.75 81 TYR A C 1
ATOM 611 O O . TYR A 1 81 ? -14.403 10.254 3.595 1.00 92.75 81 TYR A O 1
ATOM 619 N N . LEU A 1 82 ? -13.148 8.649 4.530 1.00 92.25 82 LEU A N 1
ATOM 620 C CA . LEU A 1 82 ? -13.206 9.215 5.884 1.00 92.25 82 LEU A CA 1
ATOM 621 C C . LEU A 1 82 ? -12.628 10.641 5.929 1.00 92.25 82 LEU A C 1
ATOM 623 O O . LEU A 1 82 ? -13.205 11.520 6.571 1.00 92.25 82 LEU A O 1
ATOM 627 N N . ARG A 1 83 ? -11.551 10.905 5.175 1.00 90.88 83 ARG A N 1
ATOM 628 C CA . ARG A 1 83 ? -10.987 12.257 4.989 1.00 90.88 83 ARG A CA 1
ATOM 629 C C . ARG A 1 83 ? -11.990 13.222 4.372 1.00 90.88 83 ARG A C 1
ATOM 631 O O . ARG A 1 83 ? -12.154 14.336 4.866 1.00 90.88 83 ARG A O 1
ATOM 638 N N . LEU A 1 84 ? -12.672 12.794 3.310 1.00 92.00 84 LEU A N 1
ATOM 639 C CA . LEU A 1 84 ? -13.706 13.595 2.657 1.00 92.00 84 LEU A CA 1
ATOM 640 C C . LEU A 1 84 ? -14.872 13.889 3.612 1.00 92.00 84 LEU A C 1
ATOM 642 O O . LEU A 1 84 ? -15.343 15.022 3.673 1.00 92.00 84 LEU A O 1
ATOM 646 N N . LEU A 1 85 ? -15.301 12.902 4.401 1.00 92.44 85 LEU A N 1
ATOM 647 C CA . LEU A 1 85 ? -16.366 13.077 5.392 1.00 92.44 85 LEU A CA 1
ATOM 648 C C . LEU A 1 85 ? -15.984 14.024 6.535 1.00 92.44 85 LEU A C 1
ATOM 650 O O . LEU A 1 85 ? -16.857 14.684 7.102 1.00 92.44 85 LEU A O 1
ATOM 654 N N . GLN A 1 86 ? -14.698 14.151 6.860 1.00 91.62 86 GLN A N 1
ATOM 655 C CA . GLN A 1 86 ? -14.245 15.155 7.821 1.00 91.62 86 GLN A CA 1
ATOM 656 C C . GLN A 1 86 ? -14.427 16.583 7.282 1.00 91.62 86 GLN A C 1
ATOM 658 O O . GLN A 1 86 ? -14.751 17.480 8.058 1.00 91.62 86 GLN A O 1
ATOM 663 N N . LEU A 1 87 ? -14.296 16.804 5.965 1.00 90.50 87 LEU A N 1
ATOM 664 C CA . LEU A 1 87 ? -14.534 18.122 5.352 1.00 90.50 87 LEU A CA 1
ATOM 665 C C . LEU A 1 87 ? -15.995 18.569 5.481 1.00 90.50 87 LEU A C 1
ATOM 667 O O . LEU A 1 87 ? -16.265 19.763 5.587 1.00 90.50 87 LEU A O 1
ATOM 671 N N . THR A 1 88 ? -16.933 17.621 5.497 1.00 90.31 88 THR A N 1
ATOM 672 C CA . THR A 1 88 ? -18.366 17.894 5.680 1.00 90.31 88 THR A CA 1
ATOM 673 C C . THR A 1 88 ? -18.799 17.855 7.148 1.00 90.31 88 THR A C 1
ATOM 675 O O . THR A 1 88 ? -19.982 18.022 7.433 1.00 90.31 88 THR A O 1
ATOM 678 N N . GLY A 1 89 ? -17.873 17.604 8.081 1.00 89.19 89 GLY A N 1
ATOM 679 C CA . GLY A 1 89 ? -18.156 17.490 9.515 1.00 89.19 89 GLY A CA 1
ATOM 680 C C . GLY A 1 89 ? -18.852 16.192 9.944 1.00 89.19 89 GLY A C 1
ATOM 681 O O . GLY A 1 89 ? -19.295 16.101 11.086 1.00 89.19 89 GLY A O 1
ATOM 682 N N . ALA A 1 90 ? -18.948 15.190 9.064 1.00 89.19 90 ALA A N 1
ATOM 683 C CA . ALA A 1 90 ? -19.558 13.892 9.378 1.00 89.19 90 ALA A CA 1
ATOM 684 C C . ALA A 1 90 ? -18.615 12.972 10.181 1.00 89.19 90 ALA A C 1
ATOM 686 O O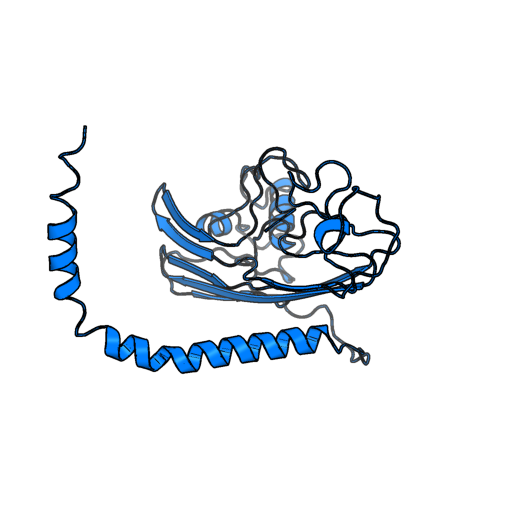 . ALA A 1 90 ? -19.063 12.074 10.894 1.00 89.19 90 ALA A O 1
ATOM 687 N N . VAL A 1 91 ? -17.307 13.217 10.084 1.00 90.06 91 VAL A N 1
ATOM 688 C CA . VAL A 1 91 ? -16.254 12.556 10.864 1.00 90.06 91 VAL A CA 1
ATOM 689 C C . VAL A 1 91 ? -15.601 13.571 11.798 1.00 90.06 91 VAL A C 1
ATOM 691 O O . VAL A 1 91 ? -15.462 14.749 11.458 1.00 90.06 91 VAL A O 1
ATOM 694 N N . ALA A 1 92 ? -15.216 13.120 12.994 1.00 87.06 92 ALA A N 1
ATOM 695 C CA . ALA A 1 92 ? -14.556 13.964 13.981 1.00 87.06 92 ALA A CA 1
ATOM 696 C C . ALA A 1 92 ? -13.242 14.558 13.431 1.00 87.06 92 ALA A C 1
ATOM 698 O O . ALA A 1 92 ? -12.527 13.877 12.695 1.00 87.06 92 ALA A O 1
ATOM 699 N N . PRO A 1 93 ? -12.874 15.796 13.811 1.00 89.00 93 PRO A N 1
ATOM 700 C CA . PRO A 1 93 ? -11.595 16.362 13.417 1.00 89.00 93 PRO A CA 1
ATOM 701 C C . PRO A 1 93 ? -10.426 15.507 13.915 1.00 89.00 93 PRO A C 1
ATOM 703 O O . PRO A 1 93 ? -10.224 15.363 15.120 1.00 89.00 93 PRO A O 1
ATOM 706 N N . TYR A 1 94 ? -9.639 14.975 12.985 1.00 89.19 94 TYR A N 1
ATOM 707 C CA . TYR A 1 94 ? -8.414 14.240 13.271 1.00 89.19 94 TYR A CA 1
ATOM 708 C C . TYR A 1 94 ? -7.249 14.761 12.414 1.00 89.19 94 TYR A C 1
ATOM 710 O O . TYR A 1 94 ? -7.457 15.135 11.251 1.00 89.19 94 TYR A O 1
ATOM 718 N N . PRO A 1 95 ? -6.022 14.828 12.964 1.00 87.38 95 PRO A N 1
ATOM 719 C CA . PRO A 1 95 ? -4.839 15.203 12.201 1.00 87.38 95 PRO A CA 1
ATOM 720 C C . PRO A 1 95 ? -4.378 14.042 11.304 1.00 87.38 95 PRO A C 1
ATOM 722 O O . PRO A 1 95 ? -3.778 13.083 11.773 1.00 87.38 95 PRO A O 1
ATOM 725 N N . TRP A 1 96 ? -4.581 14.147 9.989 1.00 88.56 96 TRP A N 1
ATOM 726 C CA . TRP A 1 96 ? -4.146 13.155 8.984 1.00 88.56 96 TRP A CA 1
ATOM 727 C C . TRP A 1 96 ? -2.630 13.154 8.712 1.00 88.56 96 TRP A C 1
ATOM 729 O O . TRP A 1 96 ? -2.191 12.887 7.596 1.00 88.56 96 TRP A O 1
ATOM 739 N N . SER A 1 97 ? -1.823 13.488 9.719 1.00 88.94 97 SER A N 1
ATOM 740 C CA . SER A 1 97 ? -0.367 13.601 9.601 1.00 88.94 97 SER A CA 1
ATOM 741 C C . SER A 1 97 ? 0.360 12.283 9.863 1.00 88.94 97 SER A C 1
ATOM 743 O O . SER A 1 97 ? 1.510 12.167 9.465 1.00 88.94 97 SER A O 1
ATOM 745 N N . ILE A 1 98 ? -0.263 11.312 10.537 1.00 90.25 98 ILE A N 1
ATOM 746 C CA . ILE A 1 98 ? 0.264 9.953 10.744 1.00 90.25 98 ILE A CA 1
ATOM 747 C C . ILE A 1 98 ? -0.873 8.991 10.402 1.00 90.25 98 ILE A C 1
ATOM 749 O O . ILE A 1 98 ? -1.895 8.988 11.081 1.00 90.25 98 ILE A O 1
ATOM 753 N N . ARG A 1 99 ? -0.721 8.224 9.321 1.00 88.62 99 ARG A N 1
ATOM 754 C CA . ARG A 1 99 ? -1.834 7.488 8.685 1.00 88.62 99 ARG A CA 1
ATOM 755 C C . ARG A 1 99 ? -1.784 5.965 8.877 1.00 88.62 99 ARG A C 1
ATOM 757 O O . ARG A 1 99 ? -2.276 5.208 8.053 1.00 88.62 99 ARG A O 1
ATOM 764 N N . SER A 1 100 ? -1.214 5.496 9.982 1.00 83.88 100 SER A N 1
ATOM 765 C CA . SER A 1 100 ? -1.211 4.079 10.379 1.00 83.88 100 SER A CA 1
ATOM 766 C C . SER A 1 100 ? -2.137 3.826 11.564 1.00 83.88 100 SER A C 1
ATOM 768 O O . SER A 1 100 ? -1.708 3.500 12.675 1.00 83.88 100 SER A O 1
ATOM 770 N N . PHE A 1 101 ? -3.433 4.016 11.321 1.00 88.00 101 PHE A N 1
ATOM 771 C CA . PHE A 1 101 ? -4.450 3.956 12.365 1.00 88.00 101 PHE A CA 1
ATOM 772 C C . PHE A 1 101 ? -4.480 2.592 13.049 1.00 88.00 101 PHE A C 1
ATOM 774 O O . PHE A 1 101 ? -4.575 1.545 12.406 1.00 88.00 101 PHE A O 1
ATOM 781 N N . SER A 1 102 ? -4.458 2.601 14.380 1.00 86.19 102 SER A N 1
ATOM 782 C CA . SER A 1 102 ? -4.927 1.445 15.141 1.00 86.19 102 SER A CA 1
ATOM 783 C C . SER A 1 102 ? -6.410 1.199 14.871 1.00 86.19 102 SER A C 1
ATOM 785 O O . SER A 1 102 ? -7.145 2.146 14.580 1.00 86.19 102 SER A O 1
ATOM 787 N N . PRO A 1 103 ? -6.906 -0.030 15.078 1.00 85.75 103 PRO A N 1
ATOM 788 C CA . PRO A 1 103 ? -8.341 -0.294 15.033 1.00 85.75 103 PRO A CA 1
ATOM 789 C C . PRO A 1 103 ? -9.142 0.637 15.953 1.00 85.75 103 PRO A C 1
ATOM 791 O O . PRO A 1 103 ? -10.208 1.108 15.579 1.00 85.75 103 PRO A O 1
ATOM 794 N N . GLY A 1 104 ? -8.610 0.964 17.137 1.00 85.81 104 GLY A N 1
ATOM 795 C CA . GLY A 1 104 ? -9.262 1.895 18.061 1.00 85.81 104 GLY A CA 1
ATOM 796 C C . GLY A 1 104 ? -9.266 3.352 17.585 1.00 85.81 104 GLY A C 1
ATOM 797 O O . GLY A 1 104 ? -10.185 4.095 17.919 1.00 85.81 104 GLY A O 1
ATOM 798 N N . GLU A 1 105 ? -8.263 3.785 16.822 1.00 87.88 105 GLU A N 1
ATOM 799 C CA . GLU A 1 105 ? -8.278 5.096 16.161 1.00 87.88 105 GLU A CA 1
ATOM 800 C C . GLU A 1 105 ? -9.239 5.106 14.979 1.00 87.88 105 GLU A C 1
ATOM 802 O O . GLU A 1 105 ? -10.042 6.031 14.882 1.00 87.88 105 GLU A O 1
ATOM 807 N N . ALA A 1 106 ? -9.221 4.061 14.149 1.00 88.31 106 ALA A N 1
ATOM 808 C CA . ALA A 1 106 ? -10.162 3.894 13.049 1.00 88.31 106 ALA A CA 1
ATOM 809 C C . ALA A 1 106 ? -11.612 3.948 13.555 1.00 88.31 106 ALA A C 1
ATOM 811 O O . ALA A 1 106 ? -12.399 4.719 13.016 1.00 88.31 106 ALA A O 1
ATOM 812 N N . ASP A 1 107 ? -11.938 3.254 14.654 1.00 86.88 107 ASP A N 1
ATOM 813 C CA . ASP A 1 107 ? -13.270 3.292 15.281 1.00 86.88 107 ASP A CA 1
ATOM 814 C C . ASP A 1 107 ? -13.707 4.719 15.667 1.00 86.88 107 ASP A C 1
ATOM 816 O O . ASP A 1 107 ? -14.878 5.070 15.531 1.00 86.88 107 ASP A O 1
ATOM 820 N N . ARG A 1 108 ? -12.777 5.566 16.135 1.00 86.44 108 ARG A N 1
ATOM 821 C CA . ARG A 1 108 ? -13.063 6.971 16.499 1.00 86.44 108 ARG A CA 1
ATOM 822 C C . ARG A 1 108 ? -13.267 7.871 15.282 1.00 86.44 108 ARG A C 1
ATOM 824 O O . ARG A 1 108 ? -13.886 8.926 15.421 1.00 86.44 108 ARG A O 1
ATOM 831 N N . LEU A 1 109 ? -12.723 7.479 14.132 1.00 88.00 109 LEU A N 1
ATOM 832 C CA . LEU A 1 109 ? -12.888 8.171 12.856 1.00 88.00 109 LEU A CA 1
ATOM 833 C C . LEU A 1 109 ? -14.179 7.778 12.139 1.00 88.00 109 LEU A C 1
ATOM 835 O O . LEU A 1 109 ? -14.565 8.459 11.195 1.00 88.00 109 LEU A O 1
ATOM 839 N N . LEU A 1 110 ? -14.853 6.700 12.542 1.00 87.88 110 LEU A N 1
ATOM 840 C CA . LEU A 1 110 ? -16.082 6.294 11.870 1.00 87.88 110 LEU A CA 1
ATOM 841 C C . LEU A 1 110 ? -17.202 7.330 12.092 1.00 87.88 110 LEU A C 1
ATOM 843 O O . LEU A 1 110 ? -17.328 7.881 13.193 1.00 87.88 110 LEU A O 1
ATOM 847 N N . PRO A 1 111 ? -18.035 7.598 11.066 1.00 86.81 111 PRO A N 1
ATOM 848 C CA . PRO A 1 111 ? -19.219 8.434 11.213 1.00 86.81 111 PRO A CA 1
ATOM 849 C C . PRO A 1 111 ? -20.128 7.930 12.339 1.00 86.81 111 PRO A C 1
ATOM 851 O O . PRO A 1 111 ? -20.283 6.726 12.550 1.00 86.81 111 PRO A O 1
ATOM 854 N N . ARG A 1 112 ? -20.753 8.860 13.068 1.00 78.31 112 ARG A N 1
ATOM 855 C CA . ARG A 1 112 ? -21.680 8.522 14.167 1.00 78.31 112 ARG A CA 1
ATOM 856 C C . ARG A 1 112 ? -23.063 8.103 13.678 1.00 78.31 112 ARG A C 1
ATOM 858 O O . ARG A 1 112 ? -23.812 7.475 14.422 1.00 78.31 112 ARG A O 1
ATOM 865 N N . ASP A 1 113 ? -23.402 8.472 12.452 1.00 78.94 113 ASP A N 1
ATOM 866 C CA . ASP A 1 113 ? -24.665 8.164 11.803 1.00 78.94 113 ASP A CA 1
ATOM 867 C C . ASP A 1 113 ? -24.428 7.677 10.365 1.00 78.94 113 ASP A C 1
ATOM 869 O O . ASP A 1 113 ? -23.301 7.591 9.883 1.00 78.94 113 ASP A O 1
ATOM 873 N N . SER A 1 114 ? -25.515 7.315 9.687 1.00 79.94 114 SER A N 1
ATOM 874 C CA . SER A 1 114 ? -25.498 6.856 8.292 1.00 79.94 114 SER A CA 1
ATOM 875 C C . SER A 1 114 ? -25.890 7.962 7.304 1.00 79.94 114 SER A C 1
ATOM 877 O O . SER A 1 114 ? -26.271 7.679 6.169 1.00 79.94 114 SER A O 1
ATOM 879 N N . VAL A 1 115 ? -25.804 9.234 7.709 1.00 84.12 115 VAL A N 1
ATOM 880 C CA . VAL A 1 115 ? -26.156 10.396 6.880 1.00 84.12 115 VAL A CA 1
ATOM 881 C C . VAL A 1 115 ? -24.923 10.841 6.093 1.00 84.12 115 VAL A C 1
ATOM 883 O O . VAL A 1 115 ? -24.418 11.953 6.223 1.00 84.12 115 VAL A O 1
ATOM 886 N N . HIS A 1 116 ? -24.408 9.939 5.257 1.00 88.00 116 HIS A N 1
ATOM 887 C CA . HIS A 1 116 ? -23.271 10.213 4.384 1.00 88.00 116 HIS A CA 1
ATOM 888 C C . HIS A 1 116 ? -23.471 9.611 2.979 1.00 88.00 116 HIS A C 1
ATOM 890 O O . HIS A 1 116 ? -24.162 8.598 2.842 1.00 88.00 116 HIS A O 1
ATOM 896 N N . PRO A 1 117 ? -22.873 10.199 1.917 1.00 89.06 117 PRO A N 1
ATOM 897 C CA . PRO A 1 117 ? -23.208 9.876 0.520 1.00 89.06 117 PRO A CA 1
ATOM 898 C C . PRO A 1 117 ? -23.123 8.395 0.118 1.00 89.06 117 PRO A C 1
ATOM 900 O O . PRO A 1 117 ? -23.826 7.963 -0.792 1.00 89.06 117 PRO A O 1
ATOM 903 N N . TRP A 1 118 ? -22.281 7.607 0.790 1.00 88.62 118 TRP A N 1
ATOM 904 C CA . TRP A 1 118 ? -22.038 6.193 0.493 1.00 88.62 118 TRP A CA 1
ATOM 905 C C . TRP A 1 118 ? -22.391 5.257 1.655 1.00 88.62 118 TRP A C 1
ATOM 907 O O . TRP A 1 118 ? -21.878 4.142 1.716 1.00 88.62 118 TRP A O 1
ATOM 917 N N . ALA A 1 119 ? -23.301 5.653 2.550 1.00 86.31 119 ALA A N 1
ATOM 918 C CA . ALA A 1 119 ? -23.760 4.806 3.659 1.00 86.31 119 ALA A CA 1
ATOM 919 C C . ALA A 1 119 ? -24.397 3.480 3.210 1.00 86.31 119 ALA A C 1
ATOM 921 O O . ALA A 1 119 ? -24.272 2.467 3.891 1.00 86.31 119 ALA A O 1
ATOM 922 N N . GLY A 1 120 ? -25.032 3.458 2.032 1.00 83.44 120 GLY A N 1
ATOM 923 C CA . GLY A 1 120 ? -25.561 2.227 1.432 1.00 83.44 120 GLY A CA 1
ATOM 924 C C . GLY A 1 120 ? -24.492 1.300 0.833 1.00 83.44 120 GLY A C 1
ATOM 925 O O . GLY A 1 120 ? -24.788 0.144 0.543 1.00 83.44 120 GLY A O 1
ATOM 926 N N . ARG A 1 121 ? -23.260 1.792 0.634 1.00 84.44 121 ARG A N 1
ATOM 927 C CA . ARG A 1 121 ? -22.136 1.048 0.034 1.00 84.44 121 ARG A CA 1
ATOM 928 C C . ARG A 1 121 ? -21.100 0.626 1.074 1.00 84.44 121 ARG A C 1
ATOM 930 O O . ARG A 1 121 ? -20.580 -0.482 0.987 1.00 84.44 121 ARG A O 1
ATOM 937 N N . TYR A 1 122 ? -20.813 1.485 2.045 1.00 87.00 122 TYR A N 1
ATOM 938 C CA . TYR A 1 122 ? -19.850 1.224 3.108 1.00 87.00 122 TYR A CA 1
ATOM 939 C C . TYR A 1 122 ? -20.573 1.166 4.446 1.00 87.00 122 TYR A C 1
ATOM 941 O O . TYR A 1 122 ? -21.047 2.188 4.943 1.00 87.00 122 TYR A O 1
ATOM 949 N N . ALA A 1 123 ? -20.631 -0.023 5.048 1.00 82.69 123 ALA A N 1
ATOM 950 C CA . ALA A 1 123 ? -21.109 -0.162 6.415 1.00 82.69 123 ALA A CA 1
ATOM 951 C C . ALA A 1 123 ? -19.986 0.261 7.377 1.00 82.69 123 ALA A C 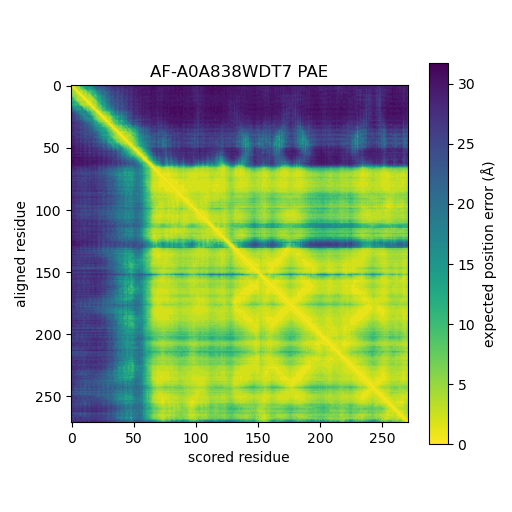1
ATOM 953 O O . ALA A 1 123 ? -19.201 -0.558 7.854 1.00 82.69 123 ALA A O 1
ATOM 954 N N . LEU A 1 124 ? -19.894 1.571 7.616 1.00 81.75 124 LEU A N 1
ATOM 955 C CA . LEU A 1 124 ? -18.975 2.200 8.565 1.00 81.75 124 LEU A CA 1
ATOM 956 C C . LEU A 1 124 ? -19.708 2.392 9.894 1.00 81.75 124 LEU A C 1
ATOM 958 O O . LEU A 1 124 ? -20.404 3.384 10.085 1.00 81.75 124 LEU A O 1
ATOM 962 N N . ARG A 1 125 ? -19.619 1.415 10.796 1.00 72.06 125 ARG A N 1
ATOM 963 C CA . ARG A 1 125 ? -20.240 1.497 12.125 1.00 72.06 125 ARG A CA 1
ATOM 964 C C . ARG A 1 125 ? -19.198 1.224 13.197 1.00 72.06 125 ARG A C 1
ATOM 966 O O . ARG A 1 125 ? -18.487 0.226 13.113 1.00 72.06 125 ARG A O 1
ATOM 973 N N . ALA A 1 126 ? -19.125 2.111 14.186 1.00 68.00 126 ALA A N 1
ATOM 974 C CA . ALA A 1 126 ? -18.364 1.860 15.402 1.00 68.00 126 ALA A CA 1
ATOM 975 C C . ALA A 1 126 ? -19.035 0.741 16.210 1.00 68.00 126 ALA A C 1
ATOM 977 O O . ALA A 1 126 ? -20.263 0.633 16.223 1.00 68.00 126 ALA A O 1
ATOM 978 N N . GLU A 1 127 ? -18.235 -0.079 16.886 1.00 67.69 127 GLU A N 1
ATOM 979 C CA . GLU A 1 127 ? -18.734 -1.191 17.696 1.00 67.69 127 GLU A CA 1
ATOM 980 C C . GLU A 1 127 ? -18.426 -1.046 19.183 1.00 67.69 127 GLU A C 1
ATOM 982 O O . GLU A 1 127 ? -17.560 -0.276 19.607 1.00 67.69 127 GLU A O 1
ATOM 987 N N . GLU A 1 128 ? -19.160 -1.828 19.975 1.00 63.06 128 GLU A N 1
ATOM 988 C CA . GLU A 1 128 ? -18.965 -1.927 21.413 1.00 63.06 128 GLU A CA 1
ATOM 989 C C . GLU A 1 128 ? -17.596 -2.535 21.749 1.00 63.06 128 GLU A C 1
ATOM 991 O O . GLU A 1 128 ? -17.167 -3.555 21.208 1.00 63.06 128 GLU A O 1
ATOM 996 N N . SER A 1 129 ? -16.898 -1.886 22.679 1.00 61.56 129 SER A N 1
ATOM 997 C CA . SER A 1 129 ? -15.582 -2.310 23.147 1.00 61.56 129 SER A CA 1
ATOM 998 C C . SER A 1 129 ? -15.650 -3.673 23.846 1.00 61.56 129 SER A C 1
ATOM 1000 O O . SER A 1 129 ? -16.437 -3.857 24.772 1.00 61.56 129 SER A O 1
ATOM 1002 N N . GLY A 1 130 ? -14.768 -4.603 23.464 1.00 66.06 130 GLY A N 1
ATOM 1003 C CA . GLY A 1 130 ? -14.504 -5.837 24.218 1.00 66.06 130 GLY A CA 1
ATOM 1004 C C . GLY A 1 130 ? -15.011 -7.144 23.601 1.00 66.06 130 GLY A C 1
ATOM 1005 O O . GLY A 1 130 ? -14.702 -8.205 24.141 1.00 66.06 130 GLY A O 1
ATOM 1006 N N . SER A 1 131 ? -15.722 -7.112 22.471 1.00 75.62 131 SER A N 1
ATOM 1007 C CA . SER A 1 131 ? -16.120 -8.330 21.753 1.00 75.62 131 SER A CA 1
ATOM 1008 C C . SER A 1 131 ? -14.954 -8.941 20.959 1.00 75.62 131 SER A C 1
ATOM 1010 O O . SER A 1 131 ? -14.058 -8.245 20.474 1.00 75.62 131 SER A O 1
ATOM 1012 N N . PHE A 1 132 ? -14.945 -10.274 20.842 1.00 88.88 132 PHE A N 1
ATOM 1013 C CA . PHE A 1 132 ? -14.135 -10.955 19.831 1.00 88.88 132 PHE A CA 1
ATOM 1014 C C . PHE A 1 132 ? -14.762 -10.718 18.462 1.00 88.88 132 PHE A C 1
ATOM 1016 O O . PHE A 1 132 ? -15.969 -10.911 18.301 1.00 88.88 132 PHE A O 1
ATOM 1023 N N . ARG A 1 133 ? -13.946 -10.358 17.473 1.00 88.38 133 ARG A N 1
ATOM 1024 C CA . ARG A 1 133 ? -14.421 -10.092 16.119 1.00 88.38 133 ARG A CA 1
ATOM 1025 C C . ARG A 1 133 ? -13.494 -10.673 15.074 1.00 88.38 133 ARG A C 1
ATOM 1027 O O . ARG A 1 133 ? -12.276 -10.682 15.246 1.00 88.38 133 ARG A O 1
ATOM 1034 N N . VAL A 1 134 ? -14.101 -11.089 13.970 1.00 91.19 134 VAL A N 1
ATOM 1035 C CA . VAL A 1 134 ? -13.432 -11.451 12.727 1.00 91.19 134 VAL A CA 1
ATOM 1036 C C . VAL A 1 134 ? -14.133 -10.729 11.583 1.00 91.19 134 VAL A C 1
ATOM 1038 O O . VAL A 1 134 ? -15.360 -10.667 11.560 1.00 91.19 134 VAL A O 1
ATOM 1041 N N . ALA A 1 135 ? -13.360 -10.213 10.639 1.00 90.75 135 ALA A N 1
ATOM 1042 C CA . ALA A 1 135 ? -13.848 -9.600 9.416 1.00 90.75 135 ALA A CA 1
ATOM 1043 C C . ALA A 1 135 ? -13.026 -10.079 8.221 1.00 90.75 135 ALA A C 1
ATOM 1045 O O . ALA A 1 135 ? -11.859 -10.453 8.355 1.00 90.75 135 ALA A O 1
ATOM 1046 N N . LEU A 1 136 ? -13.644 -10.059 7.045 1.00 92.56 136 LEU A N 1
ATOM 1047 C CA . LEU A 1 136 ? -12.959 -10.282 5.779 1.00 92.56 136 LEU A CA 1
ATOM 1048 C C . LEU A 1 136 ? -12.631 -8.930 5.159 1.00 92.56 136 LEU A C 1
ATOM 1050 O O . LEU A 1 136 ? -13.493 -8.060 5.091 1.00 92.56 136 LEU A O 1
ATOM 1054 N N . ILE A 1 137 ? -11.400 -8.789 4.682 1.00 92.00 137 ILE A N 1
ATOM 1055 C CA . ILE A 1 137 ? -10.996 -7.664 3.843 1.00 92.00 137 ILE A CA 1
ATOM 1056 C C . ILE A 1 137 ? -11.361 -8.022 2.413 1.00 92.00 137 ILE A C 1
ATOM 1058 O O . ILE A 1 137 ? -11.028 -9.114 1.928 1.00 92.00 137 ILE A O 1
ATOM 1062 N N . ARG A 1 138 ? -12.063 -7.108 1.744 1.00 90.62 138 ARG A N 1
ATOM 1063 C CA . ARG A 1 138 ? -12.562 -7.327 0.390 1.00 90.62 138 ARG A CA 1
ATOM 1064 C C . ARG A 1 138 ? -11.412 -7.663 -0.562 1.00 90.62 138 ARG A C 1
ATOM 1066 O O . ARG A 1 138 ? -10.376 -6.998 -0.532 1.00 90.62 138 ARG A O 1
ATOM 1073 N N . PRO A 1 139 ? -11.582 -8.684 -1.421 1.00 92.38 139 PRO A N 1
ATOM 1074 C CA . PRO A 1 139 ? -10.594 -8.965 -2.440 1.00 92.38 139 PRO A CA 1
ATOM 1075 C C . PRO A 1 139 ? -10.511 -7.786 -3.414 1.00 92.38 139 PRO A C 1
ATOM 1077 O O . PRO A 1 139 ? -11.533 -7.262 -3.862 1.00 92.38 139 PRO A O 1
ATOM 1080 N N . GLY A 1 140 ? -9.287 -7.385 -3.731 1.00 90.88 140 GLY A N 1
ATOM 1081 C CA . GLY A 1 140 ? -8.977 -6.316 -4.670 1.00 90.88 140 GLY A CA 1
ATOM 1082 C C . GLY A 1 140 ? -8.285 -6.871 -5.906 1.00 90.88 140 GLY A C 1
ATOM 1083 O O . GLY A 1 140 ? -7.493 -7.810 -5.813 1.00 90.88 140 GLY A O 1
ATOM 1084 N N . PHE A 1 141 ? -8.581 -6.282 -7.059 1.00 94.38 141 PHE A N 1
ATOM 1085 C CA . PHE A 1 141 ? -7.878 -6.545 -8.306 1.00 94.38 141 PHE A CA 1
ATOM 1086 C C . PHE A 1 141 ? -7.646 -5.224 -9.029 1.00 94.38 141 PHE A C 1
ATOM 1088 O O . PHE A 1 141 ? -8.587 -4.461 -9.245 1.00 94.38 141 PHE A O 1
ATOM 1095 N N . GLU A 1 142 ? -6.403 -4.976 -9.412 1.00 93.25 142 GLU A N 1
ATOM 1096 C CA . GLU A 1 142 ? -5.987 -3.760 -10.095 1.00 93.25 142 GLU A CA 1
ATOM 1097 C C . GLU A 1 142 ? -5.102 -4.106 -11.292 1.00 93.25 142 GLU A C 1
ATOM 1099 O O . GLU A 1 142 ? -4.422 -5.135 -11.339 1.00 93.25 142 GLU A O 1
ATOM 1104 N N . THR A 1 143 ? -5.142 -3.249 -12.306 1.00 95.94 143 THR A N 1
ATOM 1105 C CA . THR A 1 143 ? -4.290 -3.356 -13.481 1.00 95.94 143 THR A CA 1
ATOM 1106 C C . THR A 1 143 ? -3.728 -1.988 -13.830 1.00 95.94 143 THR A C 1
ATOM 1108 O O . THR A 1 143 ? -4.481 -1.042 -14.041 1.00 95.94 143 THR A O 1
ATOM 1111 N N . ILE A 1 144 ? -2.406 -1.914 -13.933 1.00 95.38 144 ILE A N 1
ATOM 1112 C CA . ILE A 1 144 ? -1.649 -0.709 -14.264 1.00 95.38 144 ILE A CA 1
ATOM 1113 C C . ILE A 1 144 ? -0.978 -0.949 -15.615 1.00 95.38 144 ILE A C 1
ATOM 1115 O O . ILE A 1 144 ? -0.394 -2.010 -15.839 1.00 95.38 144 ILE A O 1
ATOM 1119 N N . TYR A 1 145 ? -1.058 0.013 -16.533 1.00 97.25 145 TYR A N 1
ATOM 1120 C CA . TYR A 1 145 ? -0.391 -0.081 -17.830 1.00 97.25 145 TYR A CA 1
ATOM 1121 C C . TYR A 1 145 ? 0.494 1.133 -18.081 1.00 97.25 145 TYR A C 1
ATOM 1123 O O . TYR A 1 145 ? 0.004 2.241 -18.293 1.00 97.25 145 TYR A O 1
ATOM 1131 N N . ASN A 1 146 ? 1.801 0.892 -18.128 1.00 97.50 146 ASN A N 1
ATOM 1132 C CA . ASN A 1 146 ? 2.802 1.910 -18.414 1.00 97.50 146 ASN A CA 1
ATOM 1133 C C . ASN A 1 146 ? 3.348 1.731 -19.832 1.00 97.50 146 ASN A C 1
ATOM 1135 O O . ASN A 1 146 ? 4.004 0.736 -20.136 1.00 97.50 146 ASN A O 1
ATOM 1139 N N . SER A 1 147 ? 3.101 2.686 -20.728 1.00 96.88 147 SER A N 1
ATOM 1140 C CA . SER A 1 147 ? 3.437 2.535 -22.152 1.00 96.88 147 SER A CA 1
ATOM 1141 C C . SER A 1 147 ? 4.922 2.762 -22.475 1.00 96.88 147 SER A C 1
ATOM 1143 O O . SER A 1 147 ? 5.460 2.103 -23.373 1.00 96.88 147 SER A O 1
ATOM 1145 N N . ALA A 1 148 ? 5.586 3.667 -21.748 1.00 95.88 148 ALA A N 1
ATOM 1146 C CA . ALA A 1 148 ? 6.929 4.150 -22.080 1.00 95.88 148 ALA A CA 1
ATOM 1147 C C . ALA A 1 148 ? 8.014 3.729 -21.076 1.00 95.88 148 ALA A C 1
ATOM 1149 O O . ALA A 1 148 ? 9.062 3.247 -21.493 1.00 95.88 148 ALA A O 1
ATOM 1150 N N . PHE A 1 149 ? 7.767 3.876 -19.775 1.00 94.69 149 PHE A N 1
ATOM 1151 C CA . PHE A 1 149 ? 8.730 3.599 -18.704 1.00 94.69 149 PHE A CA 1
ATOM 1152 C C . PHE A 1 149 ? 7.990 3.229 -17.405 1.00 94.69 149 PHE A C 1
ATOM 1154 O O . PHE A 1 149 ? 6.796 3.518 -17.306 1.00 94.69 149 PHE A O 1
ATOM 1161 N N . PRO A 1 150 ? 8.648 2.578 -16.428 1.00 94.31 150 PRO A N 1
ATOM 1162 C CA . PRO A 1 150 ? 8.063 2.282 -15.124 1.00 94.31 150 PRO A CA 1
ATOM 1163 C C . PRO A 1 150 ? 7.581 3.551 -14.426 1.00 94.31 150 PRO A C 1
ATOM 1165 O O . PRO A 1 150 ? 8.336 4.510 -14.278 1.00 94.31 150 PRO A O 1
ATOM 1168 N N . TYR A 1 151 ? 6.328 3.550 -13.993 1.00 92.00 151 TYR A N 1
ATOM 1169 C CA . TYR A 1 151 ? 5.737 4.653 -13.251 1.00 92.00 151 TYR A CA 1
ATOM 1170 C C . TYR A 1 151 ? 4.719 4.109 -12.253 1.00 92.00 151 TYR A C 1
ATOM 1172 O O . TYR A 1 151 ? 3.905 3.251 -12.590 1.00 92.00 151 TYR A O 1
ATOM 1180 N N . GLY A 1 152 ? 4.784 4.617 -11.031 1.00 85.31 152 GLY A N 1
ATOM 1181 C CA . GLY A 1 152 ? 3.901 4.278 -9.926 1.00 85.31 152 GLY A CA 1
ATOM 1182 C C . GLY A 1 152 ? 3.872 5.436 -8.939 1.00 85.31 152 GLY A C 1
ATOM 1183 O O . GLY A 1 152 ? 4.774 6.283 -8.940 1.00 85.31 152 GLY A O 1
ATOM 1184 N N . ALA A 1 153 ? 2.825 5.500 -8.131 1.00 73.38 153 ALA A N 1
ATOM 1185 C CA . ALA A 1 153 ? 2.647 6.548 -7.143 1.00 73.38 153 ALA A CA 1
ATOM 1186 C C . ALA A 1 153 ? 2.087 5.936 -5.866 1.00 73.38 153 ALA A C 1
ATOM 1188 O O . ALA A 1 153 ? 0.884 5.732 -5.744 1.00 73.38 153 ALA A O 1
ATOM 1189 N N . ASN A 1 154 ? 2.961 5.735 -4.876 1.00 82.62 154 ASN A N 1
ATOM 1190 C CA . ASN A 1 154 ? 2.569 5.297 -3.541 1.00 82.62 154 ASN A CA 1
ATOM 1191 C C . ASN A 1 154 ? 1.856 3.932 -3.522 1.00 82.62 154 ASN A C 1
ATOM 1193 O O . ASN A 1 154 ? 0.886 3.740 -2.785 1.00 82.62 154 ASN A O 1
ATOM 1197 N N . ASP A 1 155 ? 2.358 2.980 -4.308 1.00 87.62 155 ASP A N 1
ATOM 1198 C CA . ASP A 1 155 ? 1.744 1.658 -4.506 1.00 87.62 155 ASP A CA 1
ATOM 1199 C C . ASP A 1 155 ? 2.208 0.602 -3.475 1.00 87.62 155 ASP A C 1
ATOM 1201 O O . ASP A 1 155 ? 2.002 -0.605 -3.636 1.00 87.62 155 ASP A O 1
ATOM 1205 N N . GLY A 1 156 ? 2.857 1.037 -2.388 1.00 90.62 156 GLY A N 1
ATOM 1206 C CA . GLY A 1 156 ? 3.417 0.160 -1.362 1.00 90.62 156 GLY A CA 1
ATOM 1207 C C . GLY A 1 156 ? 4.450 -0.804 -1.942 1.00 90.62 156 GLY A C 1
ATOM 1208 O O . GLY A 1 156 ? 5.460 -0.393 -2.505 1.00 90.62 156 GLY A O 1
ATOM 1209 N N . ALA A 1 157 ? 4.194 -2.105 -1.803 1.00 91.81 157 ALA A N 1
ATOM 1210 C CA . ALA A 1 157 ? 5.094 -3.155 -2.275 1.00 91.81 157 ALA A CA 1
ATOM 1211 C C . ALA A 1 157 ? 5.071 -3.380 -3.801 1.00 91.81 157 ALA A C 1
ATOM 1213 O O . ALA A 1 157 ? 5.902 -4.140 -4.306 1.00 91.81 157 ALA A O 1
ATOM 1214 N N . VAL A 1 158 ? 4.116 -2.795 -4.536 1.00 94.31 158 VAL A N 1
ATOM 1215 C CA . VAL A 1 158 ? 3.939 -3.052 -5.973 1.00 94.31 158 VAL A CA 1
ATOM 1216 C C . VAL A 1 158 ? 5.001 -2.327 -6.794 1.00 94.31 158 VAL A C 1
ATOM 1218 O O . VAL A 1 158 ? 5.181 -1.120 -6.684 1.00 94.31 158 VAL A O 1
ATOM 1221 N N . TRP A 1 159 ? 5.648 -3.060 -7.701 1.00 94.00 159 TRP A N 1
ATOM 1222 C CA . TRP A 1 159 ? 6.440 -2.464 -8.775 1.00 94.00 159 TRP A CA 1
ATOM 1223 C C . TRP A 1 159 ? 5.630 -2.405 -10.069 1.00 94.00 159 TRP A C 1
ATOM 1225 O O . TRP A 1 159 ? 5.340 -3.442 -10.672 1.00 94.00 159 TRP A O 1
ATOM 1235 N N . ALA A 1 160 ? 5.325 -1.194 -10.532 1.00 95.19 160 ALA A N 1
ATOM 1236 C CA . ALA A 1 160 ? 4.658 -0.947 -11.805 1.00 95.19 160 ALA A CA 1
ATOM 1237 C C . ALA A 1 160 ? 5.684 -0.707 -12.933 1.00 95.19 160 ALA A C 1
ATOM 1239 O O . ALA A 1 160 ? 5.997 0.423 -13.309 1.00 95.19 160 ALA A O 1
ATOM 1240 N N . GLY A 1 161 ? 6.222 -1.795 -13.491 1.00 95.56 161 GLY A N 1
ATOM 1241 C CA . GLY A 1 161 ? 7.147 -1.746 -14.633 1.00 95.56 161 GLY A CA 1
ATOM 1242 C C . GLY A 1 161 ? 6.489 -1.255 -15.931 1.00 95.56 161 GLY A C 1
ATOM 1243 O O . GLY A 1 161 ? 5.269 -1.106 -16.000 1.00 95.56 161 GLY A O 1
ATOM 1244 N N . ARG A 1 162 ? 7.280 -1.054 -16.998 1.00 97.31 162 ARG A N 1
ATOM 1245 C CA . ARG A 1 162 ? 6.723 -0.843 -18.347 1.00 97.31 162 ARG A CA 1
ATOM 1246 C C . ARG A 1 162 ? 5.896 -2.065 -18.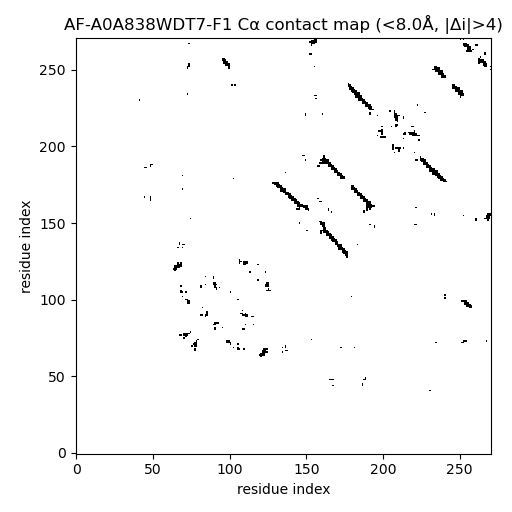767 1.00 97.31 162 ARG A C 1
ATOM 1248 O O . ARG A 1 162 ? 6.295 -3.210 -18.547 1.00 97.31 162 ARG A O 1
ATOM 1255 N N . GLY A 1 163 ? 4.775 -1.817 -19.429 1.00 97.62 163 GLY A N 1
ATOM 1256 C CA . GLY A 1 163 ? 3.809 -2.820 -19.853 1.00 97.62 163 GLY A CA 1
ATOM 1257 C C . GLY A 1 163 ? 2.699 -3.018 -18.827 1.00 97.62 163 GLY A C 1
ATOM 1258 O O . GLY A 1 163 ? 2.409 -2.133 -18.022 1.00 97.62 163 GLY A O 1
ATOM 1259 N N . LEU A 1 164 ? 2.054 -4.181 -18.895 1.00 98.06 164 LEU A N 1
ATOM 1260 C CA . LEU A 1 164 ? 0.952 -4.542 -18.009 1.00 98.06 164 LEU A CA 1
ATOM 1261 C C . LEU A 1 164 ? 1.470 -4.996 -16.640 1.00 98.06 164 LEU A C 1
ATOM 1263 O O . LEU A 1 164 ? 2.283 -5.916 -16.559 1.00 98.06 164 LEU A O 1
ATOM 1267 N N . THR A 1 165 ? 0.951 -4.406 -15.573 1.00 98.00 165 THR A N 1
ATOM 1268 C CA . THR A 1 165 ? 1.113 -4.877 -14.198 1.00 98.00 165 THR A CA 1
ATOM 1269 C C . THR A 1 165 ? -0.251 -5.241 -13.643 1.00 98.00 165 THR A C 1
ATOM 1271 O O . THR A 1 165 ? -1.189 -4.457 -13.734 1.00 98.00 165 THR A O 1
ATOM 1274 N N . THR A 1 166 ? -0.368 -6.433 -13.073 1.00 98.00 166 THR A N 1
ATOM 1275 C CA . THR A 1 166 ? -1.600 -6.910 -12.444 1.00 98.00 166 THR A CA 1
ATOM 1276 C C . THR A 1 166 ? -1.355 -7.119 -10.963 1.00 98.00 166 THR A C 1
ATOM 1278 O O . THR A 1 166 ? -0.352 -7.732 -10.593 1.00 98.00 166 THR A O 1
ATOM 1281 N N . VAL A 1 167 ? -2.272 -6.632 -10.132 1.00 96.88 167 VAL A N 1
ATOM 1282 C CA . VAL A 1 167 ? -2.214 -6.710 -8.671 1.00 96.88 167 VAL A CA 1
ATOM 1283 C C . VAL A 1 167 ? -3.482 -7.389 -8.170 1.00 96.88 167 VAL A C 1
ATOM 1285 O O . VAL A 1 167 ? -4.580 -7.101 -8.643 1.00 96.88 167 VAL A O 1
ATOM 1288 N N . ALA A 1 168 ? -3.335 -8.294 -7.212 1.00 96.81 168 ALA A N 1
ATOM 1289 C CA . ALA A 1 168 ? -4.440 -8.948 -6.535 1.00 96.81 168 ALA A CA 1
ATOM 1290 C C . ALA A 1 168 ? -4.178 -8.992 -5.028 1.00 96.81 168 ALA A C 1
ATOM 1292 O O . ALA A 1 168 ? -3.063 -9.275 -4.589 1.00 96.81 168 ALA A O 1
ATOM 1293 N N . GLY A 1 169 ? -5.214 -8.747 -4.234 1.00 95.50 169 GLY A N 1
ATOM 1294 C CA . GLY A 1 169 ? -5.142 -8.776 -2.778 1.00 95.50 169 GLY A CA 1
ATOM 1295 C C . GLY A 1 169 ? -6.393 -9.390 -2.173 1.00 95.50 169 GLY A C 1
ATOM 1296 O O . GLY A 1 169 ? -7.460 -9.391 -2.783 1.00 95.50 169 GLY A O 1
ATOM 1297 N N . VAL A 1 170 ? -6.254 -9.928 -0.970 1.00 94.69 170 VAL A N 1
ATOM 1298 C CA . VAL A 1 170 ? -7.355 -10.421 -0.134 1.00 94.69 170 VAL A CA 1
ATOM 1299 C C . VAL A 1 170 ? -6.886 -10.392 1.311 1.00 94.69 170 VAL A C 1
ATOM 1301 O O . VAL A 1 170 ? -5.682 -10.429 1.565 1.00 94.69 170 VAL A O 1
ATOM 1304 N N . GLY A 1 171 ? -7.802 -10.365 2.273 1.00 95.81 171 GLY A N 1
ATOM 1305 C CA . GLY A 1 171 ? -7.377 -10.455 3.657 1.00 95.81 171 GLY A CA 1
ATOM 1306 C C . GLY A 1 171 ? -8.469 -10.790 4.650 1.00 95.81 171 GLY A C 1
ATOM 1307 O O . GLY A 1 171 ? -9.634 -10.994 4.310 1.00 95.81 171 GLY A O 1
ATOM 1308 N N . ALA A 1 172 ? -8.057 -10.831 5.906 1.00 96.19 172 ALA A N 1
ATOM 1309 C CA . ALA A 1 172 ? -8.929 -10.956 7.053 1.00 96.19 172 ALA A CA 1
ATOM 1310 C C . ALA A 1 172 ? -8.341 -10.178 8.231 1.00 96.19 172 ALA A C 1
ATOM 1312 O O . ALA A 1 172 ? -7.123 -10.042 8.364 1.00 96.19 172 ALA A O 1
ATOM 1313 N N . ALA A 1 173 ? -9.219 -9.708 9.104 1.00 94.94 173 ALA A N 1
ATOM 1314 C CA . ALA A 1 173 ? -8.861 -9.058 10.349 1.00 94.94 173 ALA A CA 1
ATOM 1315 C C . ALA A 1 173 ? -9.529 -9.781 11.519 1.00 94.94 173 ALA A C 1
ATOM 1317 O O . ALA A 1 173 ? -10.642 -10.292 11.399 1.00 94.94 173 ALA A O 1
ATOM 1318 N N . ALA A 1 174 ? -8.855 -9.817 12.660 1.00 94.38 174 ALA A N 1
ATOM 1319 C CA . ALA A 1 174 ? -9.391 -10.315 13.911 1.00 94.38 174 ALA A CA 1
ATOM 1320 C C . ALA A 1 174 ? -8.996 -9.387 15.057 1.00 94.38 174 ALA A C 1
ATOM 1322 O O . ALA A 1 174 ? -7.885 -8.855 15.097 1.00 94.38 174 ALA A O 1
ATOM 1323 N N . ARG A 1 175 ? -9.898 -9.211 16.019 1.00 92.00 175 ARG A N 1
ATOM 1324 C CA . ARG A 1 175 ? -9.660 -8.383 17.203 1.00 92.00 175 ARG A CA 1
ATOM 1325 C C . ARG A 1 175 ? -10.226 -9.053 18.443 1.00 92.00 175 ARG A C 1
ATOM 1327 O O . ARG A 1 175 ? -11.337 -9.573 18.421 1.00 92.00 175 ARG A O 1
ATOM 1334 N N . LEU A 1 176 ? -9.455 -9.024 19.525 1.00 92.06 176 LEU A N 1
ATOM 1335 C CA . LEU A 1 176 ? -9.851 -9.490 20.848 1.00 92.06 176 LEU A CA 1
ATOM 1336 C C . LEU A 1 176 ? -9.356 -8.487 21.891 1.00 92.06 176 LEU A C 1
ATOM 1338 O O . LEU A 1 176 ? -8.179 -8.478 22.259 1.00 92.06 176 LEU A O 1
ATOM 1342 N N . GLY A 1 177 ? -10.259 -7.621 22.354 1.00 90.12 177 GLY A N 1
ATOM 1343 C CA . GLY A 1 177 ? -9.917 -6.548 23.287 1.00 90.12 177 GLY A CA 1
ATOM 1344 C C . GLY A 1 177 ? -8.797 -5.644 22.735 1.00 90.12 177 GLY A C 1
ATOM 1345 O O . GLY A 1 177 ? -8.992 -5.042 21.673 1.00 90.12 177 GLY A O 1
ATOM 1346 N N . PRO A 1 178 ? -7.643 -5.525 23.425 1.00 90.44 178 PRO A N 1
ATOM 1347 C CA . PRO A 1 178 ? -6.521 -4.695 22.981 1.00 90.44 178 PRO A CA 1
ATOM 1348 C C . PRO A 1 178 ? -5.680 -5.336 21.869 1.00 90.44 178 PRO A C 1
ATOM 1350 O O . PRO A 1 178 ? -4.828 -4.662 21.301 1.00 90.44 178 PRO A O 1
ATOM 1353 N N . VAL A 1 179 ? -5.868 -6.626 21.571 1.00 94.50 179 VAL A N 1
ATOM 1354 C CA . VAL A 1 179 ? -5.068 -7.345 20.572 1.00 94.50 179 VAL A CA 1
ATOM 1355 C C . VAL A 1 179 ? -5.781 -7.328 19.226 1.00 94.50 179 VAL A C 1
ATOM 1357 O O . VAL A 1 179 ? -6.969 -7.647 19.144 1.00 94.50 179 VAL A O 1
ATOM 1360 N N . SER A 1 180 ? -5.050 -7.002 18.165 1.00 94.94 180 SER A N 1
ATOM 1361 C CA . SER A 1 180 ? -5.533 -7.045 16.787 1.00 94.94 180 SER A CA 1
ATOM 1362 C C . SER A 1 180 ? -4.539 -7.737 15.860 1.00 94.94 180 SER A C 1
ATOM 1364 O O . SER A 1 180 ? -3.323 -7.646 16.036 1.00 94.94 180 SER A O 1
ATOM 1366 N N . LEU A 1 181 ? -5.083 -8.455 14.882 1.00 96.50 181 LEU A N 1
ATOM 1367 C CA . LEU A 1 181 ? -4.359 -9.113 13.807 1.00 96.50 181 LEU A CA 1
ATOM 1368 C C . LEU A 1 181 ? -5.039 -8.754 12.489 1.00 96.50 181 LEU A C 1
ATOM 1370 O O . LEU A 1 181 ? -6.210 -9.073 12.305 1.00 96.50 181 LEU A O 1
ATOM 1374 N N . THR A 1 182 ? -4.290 -8.178 11.563 1.00 96.56 182 THR A N 1
ATOM 1375 C CA . THR A 1 182 ? -4.694 -8.017 10.168 1.00 96.56 182 THR A CA 1
ATOM 1376 C C . THR A 1 182 ? -3.743 -8.818 9.294 1.00 96.56 182 THR A C 1
ATOM 1378 O O . THR A 1 182 ? -2.527 -8.693 9.414 1.00 96.56 182 THR A O 1
ATOM 1381 N N . LEU A 1 183 ? -4.292 -9.649 8.413 1.00 97.75 183 LEU A N 1
ATOM 1382 C CA . LEU A 1 183 ? -3.554 -10.351 7.370 1.00 97.75 183 LEU A CA 1
ATOM 1383 C C . LEU A 1 183 ? -4.118 -9.902 6.026 1.00 97.75 183 LEU A C 1
ATOM 1385 O O . LEU A 1 183 ? -5.234 -10.279 5.680 1.00 97.75 183 LEU A O 1
ATOM 1389 N N . ALA A 1 184 ? -3.361 -9.095 5.288 1.00 96.44 184 ALA A N 1
ATOM 1390 C CA . ALA A 1 184 ? -3.787 -8.511 4.016 1.00 96.44 184 ALA A CA 1
ATOM 1391 C C . ALA A 1 184 ? -2.662 -8.574 2.966 1.00 96.44 184 ALA A C 1
ATOM 1393 O O . ALA A 1 184 ? -2.125 -7.532 2.572 1.00 96.44 184 ALA A O 1
ATOM 1394 N N . PRO A 1 185 ? -2.259 -9.792 2.549 1.00 97.00 185 PRO A N 1
ATOM 1395 C CA . PRO A 1 185 ? -1.224 -9.973 1.544 1.00 97.00 185 PRO A CA 1
ATOM 1396 C C . PRO A 1 185 ? -1.642 -9.431 0.178 1.00 97.00 185 PRO A C 1
ATOM 1398 O O . PRO A 1 185 ? -2.818 -9.458 -0.197 1.00 97.00 185 PRO A O 1
ATOM 1401 N N . ILE A 1 186 ? -0.640 -9.023 -0.597 1.00 96.25 186 ILE A N 1
ATOM 1402 C CA . ILE A 1 186 ? -0.807 -8.633 -1.997 1.00 96.25 186 ILE A CA 1
ATOM 1403 C C . ILE A 1 186 ? 0.114 -9.483 -2.865 1.00 96.25 186 ILE A C 1
ATOM 1405 O O . ILE A 1 186 ? 1.257 -9.755 -2.500 1.00 96.25 186 ILE A O 1
ATOM 1409 N N . ALA A 1 187 ? -0.359 -9.873 -4.039 1.00 97.56 187 ALA A N 1
ATOM 1410 C CA . ALA A 1 187 ? 0.462 -10.450 -5.088 1.00 97.56 187 ALA A CA 1
ATOM 1411 C C . ALA A 1 187 ? 0.408 -9.546 -6.314 1.00 97.56 187 ALA A C 1
ATOM 1413 O O . ALA A 1 187 ? -0.662 -9.066 -6.685 1.00 97.56 187 ALA A O 1
ATOM 1414 N N . PHE A 1 188 ? 1.543 -9.352 -6.975 1.00 97.00 188 PHE A N 1
ATOM 1415 C CA . PHE A 1 188 ? 1.566 -8.659 -8.255 1.00 97.00 188 PHE A CA 1
ATOM 1416 C C . PHE A 1 188 ? 2.502 -9.328 -9.251 1.00 97.00 188 PHE A C 1
ATOM 1418 O O . PHE A 1 188 ? 3.427 -10.058 -8.881 1.00 97.00 188 PHE A O 1
ATOM 1425 N N . ARG A 1 189 ? 2.262 -9.041 -10.531 1.00 98.00 189 ARG A N 1
ATOM 1426 C CA . ARG A 1 189 ? 3.151 -9.377 -11.642 1.00 98.00 189 ARG A CA 1
ATOM 1427 C C . ARG A 1 189 ? 3.208 -8.215 -12.615 1.00 98.00 189 ARG A C 1
ATOM 1429 O O . ARG A 1 189 ? 2.199 -7.864 -13.218 1.00 98.00 189 ARG A O 1
ATOM 1436 N N . ALA A 1 190 ? 4.401 -7.679 -12.798 1.00 97.31 190 ALA A N 1
ATOM 1437 C CA . ALA A 1 190 ? 4.738 -6.735 -13.841 1.00 97.31 190 ALA A CA 1
ATOM 1438 C C . ALA A 1 190 ? 5.288 -7.484 -15.056 1.00 97.31 190 ALA A C 1
ATOM 1440 O O . ALA A 1 190 ? 6.215 -8.290 -14.941 1.00 97.31 190 ALA A O 1
ATOM 1441 N N . GLN A 1 191 ? 4.757 -7.180 -16.240 1.00 96.94 191 GLN A N 1
ATOM 1442 C CA . GLN A 1 191 ? 5.339 -7.604 -17.514 1.00 96.94 191 GLN A CA 1
ATOM 1443 C C . GLN A 1 191 ? 6.800 -7.159 -17.621 1.00 96.94 191 GLN A C 1
ATOM 1445 O O . GLN A 1 191 ? 7.612 -7.903 -18.164 1.00 96.94 191 GLN A O 1
ATOM 1450 N N . ASN A 1 192 ? 7.112 -5.975 -17.076 1.00 96.31 192 ASN A N 1
ATOM 1451 C CA . ASN A 1 192 ? 8.459 -5.414 -17.003 1.00 96.31 192 ASN A CA 1
ATOM 1452 C C . ASN A 1 192 ? 9.144 -5.388 -18.382 1.00 96.31 192 ASN A C 1
ATOM 1454 O O . ASN A 1 192 ? 10.289 -5.817 -18.548 1.00 96.31 192 ASN A O 1
ATOM 1458 N N . ALA A 1 193 ? 8.389 -4.925 -19.382 1.00 97.38 193 ALA A N 1
ATOM 1459 C CA . ALA A 1 193 ? 8.827 -4.850 -20.765 1.00 97.38 193 ALA A CA 1
ATOM 1460 C C . ALA A 1 193 ? 10.091 -3.991 -20.891 1.00 97.38 193 ALA A C 1
ATOM 1462 O O . ALA A 1 193 ? 10.293 -3.029 -20.150 1.00 97.38 193 ALA A O 1
ATOM 1463 N N . GLU A 1 194 ? 10.938 -4.340 -21.853 1.00 96.75 194 GLU A N 1
ATOM 1464 C CA . GLU A 1 194 ? 12.166 -3.600 -22.115 1.00 96.75 194 GLU A CA 1
ATOM 1465 C C . GLU A 1 194 ? 11.882 -2.154 -22.513 1.00 96.75 194 GLU A C 1
ATOM 1467 O O . GLU A 1 194 ? 10.908 -1.878 -23.206 1.00 96.75 194 GLU A O 1
ATOM 1472 N N . PHE A 1 195 ? 12.737 -1.234 -22.078 1.00 96.25 195 PHE A N 1
ATOM 1473 C CA . PHE A 1 195 ? 12.786 0.159 -22.506 1.00 96.25 195 PHE A CA 1
ATOM 1474 C C . PHE A 1 195 ? 14.224 0.659 -22.416 1.00 96.25 195 PHE A C 1
ATOM 1476 O O . PHE A 1 195 ? 15.084 -0.019 -21.852 1.00 96.25 195 PHE A O 1
ATOM 1483 N N . GLU A 1 196 ? 14.474 1.828 -22.996 1.00 96.00 196 GLU A N 1
ATOM 1484 C CA . GLU A 1 196 ? 15.784 2.461 -22.930 1.00 96.00 196 GLU A CA 1
ATOM 1485 C C . GLU A 1 196 ? 16.116 2.834 -21.480 1.00 96.00 196 GLU A C 1
ATOM 1487 O O . GLU A 1 196 ? 15.403 3.615 -20.852 1.00 96.00 196 GLU A O 1
ATOM 1492 N N . ILE A 1 197 ? 17.194 2.251 -20.955 1.00 95.12 197 ILE A N 1
ATOM 1493 C CA . ILE A 1 197 ? 17.752 2.579 -19.643 1.00 95.12 197 ILE A CA 1
ATOM 1494 C C . ILE A 1 197 ? 19.044 3.369 -19.835 1.00 95.12 197 ILE A C 1
ATOM 1496 O O . ILE A 1 197 ? 19.813 3.116 -20.765 1.00 95.12 197 ILE A O 1
ATOM 1500 N N . ALA A 1 198 ? 19.297 4.319 -18.946 1.00 95.81 198 ALA A N 1
ATOM 1501 C CA . ALA A 1 198 ? 20.541 5.062 -18.936 1.00 95.81 198 ALA A CA 1
ATOM 1502 C C . ALA A 1 198 ? 21.701 4.142 -18.531 1.00 95.81 198 ALA A C 1
ATOM 1504 O O . ALA A 1 198 ? 21.604 3.366 -17.576 1.00 95.81 198 ALA A O 1
ATOM 1505 N N . ASN A 1 199 ? 22.811 4.251 -19.263 1.00 94.81 199 ASN A N 1
ATOM 1506 C CA . ASN A 1 199 ? 24.033 3.519 -18.961 1.00 94.81 199 ASN A CA 1
ATOM 1507 C C . ASN A 1 199 ? 24.635 4.028 -17.644 1.00 94.81 199 ASN A C 1
ATOM 1509 O O . ASN A 1 199 ? 24.973 5.206 -17.533 1.00 94.81 199 ASN A O 1
ATOM 1513 N N . ASN A 1 200 ? 24.792 3.131 -16.674 1.00 95.06 200 ASN A N 1
ATOM 1514 C CA . ASN A 1 200 ? 25.351 3.424 -15.356 1.00 95.06 200 ASN A CA 1
ATOM 1515 C C . ASN A 1 200 ? 26.814 2.960 -15.194 1.00 95.06 200 ASN A C 1
ATOM 1517 O O . ASN A 1 200 ? 27.378 3.061 -14.107 1.00 95.06 200 ASN A O 1
ATOM 1521 N N . GLY A 1 201 ? 27.434 2.449 -16.264 1.00 94.19 201 GLY A N 1
ATOM 1522 C CA . GLY A 1 201 ? 28.823 1.984 -16.280 1.00 94.19 201 GLY A CA 1
ATOM 1523 C C . GLY A 1 201 ? 29.067 0.646 -15.576 1.00 94.19 201 GLY A C 1
ATOM 1524 O O . GLY A 1 201 ? 30.222 0.238 -15.460 1.00 94.19 201 GLY A O 1
ATOM 1525 N N . LEU A 1 202 ? 28.016 -0.031 -15.107 1.00 94.38 202 LEU A N 1
ATOM 1526 C CA . LEU A 1 202 ? 28.107 -1.336 -14.459 1.00 94.38 202 LEU A CA 1
ATOM 1527 C C . LEU A 1 202 ? 27.772 -2.470 -15.429 1.00 94.38 202 LEU A C 1
ATOM 1529 O O . LEU A 1 202 ? 27.256 -2.256 -16.522 1.00 94.38 202 LEU A O 1
ATOM 1533 N N . GLU A 1 203 ? 28.064 -3.698 -15.008 1.00 93.31 203 GLU A N 1
ATOM 1534 C CA . GLU A 1 203 ? 27.835 -4.914 -15.787 1.00 93.31 203 GLU A CA 1
ATOM 1535 C C . GLU A 1 203 ? 26.982 -5.935 -15.015 1.00 93.31 203 GLU A C 1
ATOM 1537 O O . GLU A 1 203 ? 26.712 -5.816 -13.813 1.00 93.31 203 GLU A O 1
ATOM 1542 N N . GLY A 1 204 ? 26.538 -6.978 -15.720 1.00 91.88 204 GLY A N 1
ATOM 1543 C CA . GLY A 1 204 ? 25.776 -8.076 -15.133 1.00 91.88 204 GLY A CA 1
ATOM 1544 C C . GLY A 1 204 ? 24.432 -7.620 -14.565 1.00 91.88 204 GLY A C 1
ATOM 1545 O O . GLY A 1 204 ? 23.652 -6.957 -15.236 1.00 91.88 204 GLY A O 1
ATOM 1546 N N . ARG A 1 205 ? 24.133 -7.993 -13.315 1.00 89.69 205 ARG A N 1
ATOM 1547 C CA . ARG A 1 205 ? 22.835 -7.680 -12.685 1.00 89.69 205 ARG A CA 1
ATOM 1548 C C . ARG A 1 205 ? 22.637 -6.190 -12.393 1.00 89.69 205 ARG A C 1
ATOM 1550 O O . ARG A 1 205 ? 21.502 -5.760 -12.222 1.00 89.69 205 ARG A O 1
ATOM 1557 N N . LEU A 1 206 ? 23.730 -5.433 -12.291 1.00 93.12 206 LEU A N 1
ATOM 1558 C CA . LEU A 1 206 ? 23.703 -4.036 -11.865 1.00 93.12 206 LEU A CA 1
ATOM 1559 C C . LEU A 1 206 ? 23.477 -3.068 -13.028 1.00 93.12 206 LEU A C 1
ATOM 1561 O O . LEU A 1 206 ? 23.276 -1.886 -12.779 1.00 93.12 206 LEU A O 1
ATOM 1565 N N . ILE A 1 207 ? 23.396 -3.551 -14.275 1.00 95.38 207 ILE A N 1
ATOM 1566 C CA . ILE A 1 207 ? 23.050 -2.708 -15.436 1.00 95.38 207 ILE A CA 1
ATOM 1567 C C . ILE A 1 207 ? 21.689 -2.014 -15.280 1.00 95.38 207 ILE A C 1
ATOM 1569 O O . ILE A 1 207 ? 21.435 -1.003 -15.919 1.00 95.38 207 ILE A O 1
ATOM 1573 N N . PHE A 1 208 ? 20.806 -2.560 -14.436 1.00 95.56 208 PHE A N 1
ATOM 1574 C CA . PHE A 1 208 ? 19.473 -2.017 -14.191 1.00 95.56 208 PHE A CA 1
ATOM 1575 C C . PHE A 1 208 ? 19.379 -1.120 -12.950 1.00 95.56 208 PHE A C 1
ATOM 1577 O O . PHE A 1 208 ? 18.295 -0.616 -12.658 1.00 95.56 208 PHE A O 1
ATOM 1584 N N . ALA A 1 209 ? 20.474 -0.950 -12.204 1.00 95.50 209 ALA A N 1
ATOM 1585 C CA . ALA A 1 209 ? 20.523 -0.054 -11.054 1.00 95.50 209 ALA A CA 1
ATOM 1586 C C . ALA A 1 209 ? 20.352 1.413 -11.486 1.00 95.50 209 ALA A C 1
ATOM 1588 O O . ALA A 1 209 ? 20.328 1.725 -12.684 1.00 95.50 209 ALA A O 1
ATOM 1589 N N . ASP A 1 210 ? 20.224 2.310 -10.507 1.00 95.25 210 ASP A N 1
ATOM 1590 C CA . ASP A 1 210 ? 20.124 3.743 -10.774 1.00 95.25 210 ASP A CA 1
ATOM 1591 C C . ASP A 1 210 ? 21.273 4.237 -11.670 1.00 95.25 210 ASP A C 1
ATOM 1593 O O . ASP A 1 210 ? 22.398 3.741 -11.615 1.00 95.25 210 ASP A O 1
ATOM 1597 N N . SER A 1 211 ? 20.983 5.217 -12.521 1.00 94.88 211 SER A N 1
ATOM 1598 C CA . SER A 1 211 ? 21.958 5.744 -13.481 1.00 94.88 211 SER A CA 1
ATOM 1599 C C . SER A 1 211 ? 23.039 6.630 -12.857 1.00 94.88 211 SER A C 1
ATOM 1601 O O . SER A 1 211 ? 24.146 6.712 -13.388 1.00 94.88 211 SER A O 1
ATOM 1603 N N . TRP A 1 212 ? 22.739 7.282 -11.732 1.00 94.44 212 TRP A N 1
ATOM 1604 C CA . TRP A 1 212 ? 23.632 8.233 -11.068 1.00 94.44 212 TRP A CA 1
ATOM 1605 C C . TRP A 1 212 ? 24.259 7.609 -9.814 1.00 94.44 212 TRP A C 1
ATOM 1607 O O . TRP A 1 212 ? 25.454 7.745 -9.548 1.00 94.44 212 TRP A O 1
ATOM 1617 N N . MET A 1 213 ? 23.460 6.895 -9.035 1.00 94.12 213 MET A N 1
ATOM 1618 C CA . MET A 1 213 ? 23.779 6.364 -7.717 1.00 94.12 213 MET A CA 1
ATOM 1619 C C . MET A 1 213 ? 23.586 4.836 -7.634 1.00 94.12 213 MET A C 1
ATOM 1621 O O . MET A 1 213 ? 22.987 4.361 -6.666 1.00 94.12 213 MET A O 1
ATOM 1625 N N . PRO A 1 214 ? 24.125 4.040 -8.581 1.00 92.25 214 PRO A N 1
ATOM 1626 C CA . PRO A 1 214 ? 23.802 2.615 -8.699 1.00 92.25 214 PRO A CA 1
ATOM 1627 C C . PRO A 1 214 ? 24.135 1.774 -7.456 1.00 92.25 214 PRO A C 1
ATOM 1629 O O . PRO A 1 214 ? 23.470 0.774 -7.211 1.00 92.25 214 PRO A O 1
ATOM 1632 N N . ASP A 1 215 ? 25.131 2.192 -6.665 1.00 90.12 215 ASP A N 1
ATOM 1633 C CA . ASP A 1 215 ? 25.586 1.488 -5.454 1.00 90.12 215 ASP A CA 1
ATOM 1634 C C . ASP A 1 215 ? 25.239 2.234 -4.152 1.00 90.12 215 ASP A C 1
ATOM 1636 O O . ASP A 1 215 ? 25.788 1.936 -3.088 1.00 90.12 215 ASP A O 1
ATOM 1640 N N . ARG A 1 216 ? 24.400 3.276 -4.225 1.00 91.94 216 ARG A N 1
ATOM 1641 C CA . ARG A 1 216 ? 24.062 4.119 -3.062 1.00 91.94 216 ARG A CA 1
ATOM 1642 C C . ARG A 1 216 ? 22.576 4.179 -2.756 1.00 91.94 216 ARG A C 1
ATOM 1644 O O . ARG A 1 216 ? 22.234 4.496 -1.619 1.00 91.94 216 ARG A O 1
ATOM 1651 N N . ILE A 1 217 ? 21.722 3.930 -3.746 1.00 89.69 217 ILE A N 1
ATOM 1652 C CA . ILE A 1 217 ? 20.271 3.955 -3.575 1.00 89.69 217 ILE A CA 1
ATOM 1653 C C . ILE A 1 217 ? 19.638 2.698 -4.162 1.00 89.69 217 ILE A C 1
ATOM 1655 O O . ILE A 1 217 ? 20.008 2.239 -5.241 1.00 89.69 217 ILE A O 1
ATOM 1659 N N . ASP A 1 218 ? 18.621 2.190 -3.476 1.00 87.56 218 ASP A N 1
ATOM 1660 C CA . ASP A 1 218 ? 17.853 1.019 -3.901 1.00 87.56 218 ASP A CA 1
ATOM 1661 C C . ASP A 1 218 ? 16.702 1.434 -4.834 1.00 87.56 218 ASP A C 1
ATOM 1663 O O . ASP A 1 218 ? 15.535 1.121 -4.603 1.00 87.56 218 ASP A O 1
ATOM 1667 N N . GLN A 1 219 ? 17.036 2.185 -5.888 1.00 90.19 219 GLN A N 1
ATOM 1668 C CA . GLN A 1 219 ? 16.087 2.692 -6.883 1.00 90.19 219 GLN A CA 1
ATOM 1669 C C . GLN A 1 219 ? 16.504 2.246 -8.292 1.00 90.19 219 GLN A C 1
ATOM 1671 O O . GLN A 1 219 ? 17.076 3.023 -9.054 1.00 90.19 219 GLN A O 1
ATOM 1676 N N . PRO A 1 220 ? 16.271 0.977 -8.662 1.00 92.81 220 PRO A N 1
ATOM 1677 C CA . PRO A 1 220 ? 16.632 0.506 -9.987 1.00 92.81 220 PRO A CA 1
ATOM 1678 C C . PRO A 1 220 ? 15.772 1.177 -11.062 1.00 92.81 220 PRO A C 1
ATOM 1680 O O . PRO A 1 220 ? 14.586 1.439 -10.865 1.00 92.81 220 PRO A O 1
ATOM 1683 N N . GLN A 1 221 ? 16.350 1.362 -12.247 1.00 94.25 221 GLN A N 1
ATOM 1684 C CA . GLN A 1 221 ? 15.602 1.755 -13.439 1.00 94.25 221 GLN A CA 1
ATOM 1685 C C . GLN A 1 221 ? 14.590 0.662 -13.818 1.00 94.25 221 GLN A C 1
ATOM 1687 O O . GLN A 1 221 ? 13.476 0.963 -14.237 1.00 94.25 221 GLN A O 1
ATOM 1692 N N . ARG A 1 222 ? 14.948 -0.620 -13.637 1.00 93.69 222 ARG A N 1
ATOM 1693 C CA . ARG A 1 222 ? 14.030 -1.769 -13.754 1.00 93.69 222 ARG A CA 1
ATOM 1694 C C . ARG A 1 222 ? 14.499 -2.978 -12.950 1.00 93.69 222 ARG A C 1
ATOM 1696 O O . ARG A 1 222 ? 15.686 -3.149 -12.703 1.00 93.69 222 ARG A O 1
ATOM 1703 N N . PHE A 1 223 ? 13.591 -3.888 -12.612 1.00 93.12 223 PHE A N 1
ATOM 1704 C CA . PHE A 1 223 ? 13.964 -5.155 -11.975 1.00 93.12 223 PHE A CA 1
ATOM 1705 C C . PHE A 1 223 ? 14.329 -6.221 -13.008 1.00 93.12 223 PHE A C 1
ATOM 1707 O O . PHE A 1 223 ? 13.471 -6.984 -13.439 1.00 93.12 223 PHE A O 1
ATOM 1714 N N . GLY A 1 224 ? 15.601 -6.295 -13.403 1.00 94.19 224 GLY A N 1
ATOM 1715 C CA . GLY A 1 224 ? 16.067 -7.339 -14.321 1.00 94.19 224 GLY A CA 1
ATOM 1716 C C . GLY A 1 224 ? 15.479 -7.232 -15.735 1.00 94.19 224 GLY A C 1
ATOM 1717 O O . GLY A 1 224 ? 14.753 -6.290 -16.059 1.00 94.19 224 GLY A O 1
ATOM 1718 N N . SER A 1 225 ? 15.781 -8.219 -16.584 1.00 94.75 225 SER A N 1
ATOM 1719 C CA . SER A 1 225 ? 15.267 -8.315 -17.960 1.00 94.75 225 SER A CA 1
ATOM 1720 C C . SER A 1 225 ? 13.949 -9.090 -18.092 1.00 94.75 225 SER A C 1
ATOM 1722 O O . SER A 1 225 ? 13.328 -9.060 -19.153 1.00 94.75 225 SER A O 1
ATOM 1724 N N . GLU A 1 226 ? 13.527 -9.784 -17.037 1.00 96.44 226 GLU A N 1
ATOM 1725 C CA . GLU A 1 226 ? 12.381 -10.697 -17.031 1.00 96.44 226 GLU A CA 1
ATOM 1726 C C . GLU A 1 226 ? 11.126 -10.051 -16.414 1.00 96.44 226 GLU A C 1
ATOM 1728 O O . GLU A 1 226 ? 11.231 -9.024 -15.730 1.00 96.44 226 GLU A O 1
ATOM 1733 N N . PRO A 1 227 ? 9.929 -10.641 -16.614 1.00 96.75 227 PRO A N 1
ATOM 1734 C CA . PRO A 1 227 ? 8.750 -10.284 -15.836 1.00 96.75 227 PRO A CA 1
ATOM 1735 C C . PRO A 1 227 ? 9.026 -10.396 -14.334 1.00 96.75 227 PRO A C 1
ATOM 1737 O O . PRO A 1 227 ? 9.591 -11.386 -13.870 1.00 96.75 227 PRO A O 1
ATOM 1740 N N . TYR A 1 228 ? 8.583 -9.403 -13.569 1.00 95.56 228 TYR A N 1
ATOM 1741 C CA . TYR A 1 228 ? 8.816 -9.341 -12.130 1.00 95.56 228 TYR A CA 1
ATOM 1742 C C . TYR A 1 228 ? 7.525 -9.640 -11.376 1.00 95.56 228 TYR A C 1
ATOM 1744 O O . TYR A 1 228 ? 6.493 -9.035 -11.650 1.00 95.56 228 TYR A O 1
ATOM 1752 N N . ALA A 1 229 ? 7.565 -10.574 -10.431 1.00 96.75 229 ALA A N 1
ATOM 1753 C CA . ALA A 1 229 ? 6.417 -10.922 -9.606 1.00 96.75 229 ALA A CA 1
ATOM 1754 C C . ALA A 1 229 ? 6.834 -11.103 -8.152 1.00 96.75 229 ALA A C 1
ATOM 1756 O O . ALA A 1 229 ? 7.927 -11.598 -7.865 1.00 96.75 229 ALA A O 1
ATOM 1757 N N . ARG A 1 230 ? 5.941 -10.738 -7.234 1.00 95.88 230 ARG A N 1
ATOM 1758 C CA . ARG A 1 230 ? 6.164 -10.874 -5.795 1.00 95.88 230 ARG A CA 1
ATOM 1759 C C . ARG A 1 230 ? 4.840 -11.118 -5.082 1.00 95.88 230 ARG A C 1
ATOM 1761 O O . ARG A 1 230 ? 3.814 -10.549 -5.446 1.00 95.88 230 ARG A O 1
ATOM 1768 N N . LEU A 1 231 ? 4.895 -11.970 -4.061 1.00 97.31 231 LEU A N 1
ATOM 1769 C CA . LEU A 1 231 ? 3.891 -12.046 -3.006 1.00 97.31 231 LEU A CA 1
ATOM 1770 C C . LEU A 1 231 ? 4.460 -11.320 -1.792 1.00 97.31 231 LEU A C 1
ATOM 1772 O O . LEU A 1 231 ? 5.554 -11.650 -1.334 1.00 97.31 231 LEU A O 1
ATOM 1776 N N . ASP A 1 232 ? 3.720 -10.345 -1.293 1.00 96.88 232 ASP A N 1
ATOM 1777 C CA . ASP A 1 232 ? 4.111 -9.513 -0.171 1.00 96.88 232 ASP A CA 1
ATOM 1778 C C . ASP A 1 232 ? 3.088 -9.635 0.971 1.00 96.88 232 ASP A C 1
ATOM 1780 O O . ASP A 1 232 ? 1.888 -9.760 0.697 1.00 96.88 232 ASP A O 1
ATOM 1784 N N . PRO A 1 233 ? 3.515 -9.607 2.249 1.00 96.12 233 PRO A N 1
ATOM 1785 C CA . PRO A 1 233 ? 2.592 -9.566 3.379 1.00 96.12 233 PRO A CA 1
ATOM 1786 C C . PRO A 1 233 ? 1.638 -8.363 3.358 1.00 96.12 233 PRO A C 1
ATOM 1788 O O . PRO A 1 233 ? 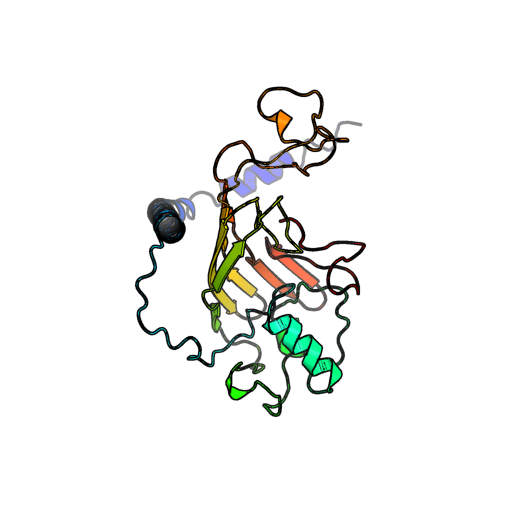0.599 -8.425 4.014 1.00 96.12 233 PRO A O 1
ATOM 1791 N N . GLY A 1 234 ? 1.940 -7.303 2.602 1.00 94.75 234 GLY A N 1
ATOM 1792 C CA . GLY A 1 234 ? 1.013 -6.211 2.332 1.00 94.75 234 GLY A CA 1
ATOM 1793 C C . GLY A 1 234 ? 0.603 -5.469 3.598 1.00 94.75 234 GLY A C 1
ATOM 1794 O O . GLY A 1 234 ? 1.428 -5.198 4.469 1.00 94.75 234 GLY A O 1
ATOM 1795 N N . GLN A 1 235 ? -0.692 -5.182 3.743 1.00 94.56 235 GLN A N 1
ATOM 1796 C CA . GLN A 1 235 ? -1.233 -4.431 4.884 1.00 94.56 235 GLN A CA 1
ATOM 1797 C C . GLN A 1 235 ? -1.433 -5.306 6.134 1.00 94.56 235 GLN A C 1
ATOM 1799 O O . GLN A 1 235 ? -2.480 -5.266 6.780 1.00 94.56 235 GLN A O 1
ATOM 1804 N N . SER A 1 236 ? -0.442 -6.136 6.465 1.00 96.38 236 SER A N 1
ATOM 1805 C CA . SER A 1 236 ? -0.509 -7.060 7.598 1.00 96.38 236 SER A CA 1
ATOM 1806 C C . SER A 1 236 ? 0.071 -6.460 8.877 1.00 96.38 236 SER A C 1
ATOM 1808 O O . SER A 1 236 ? 1.142 -5.848 8.875 1.00 96.38 236 SER A O 1
ATOM 1810 N N . THR A 1 237 ? -0.626 -6.668 9.994 1.00 96.69 237 THR A N 1
ATOM 1811 C CA . THR A 1 237 ? -0.266 -6.145 11.316 1.00 96.69 237 THR A CA 1
ATOM 1812 C C . THR A 1 237 ? -0.605 -7.146 12.419 1.00 96.69 237 THR A C 1
ATOM 1814 O O . THR A 1 237 ? -1.617 -7.836 12.364 1.00 96.69 237 THR A O 1
ATOM 1817 N N . LEU A 1 238 ? 0.229 -7.213 13.454 1.00 97.06 238 LEU A N 1
ATOM 1818 C CA . LEU A 1 238 ? -0.093 -7.823 14.743 1.00 97.06 238 LEU A CA 1
ATOM 1819 C C . LEU A 1 238 ? 0.226 -6.792 15.817 1.00 97.06 238 LEU A C 1
ATOM 1821 O O . LEU A 1 238 ? 1.384 -6.401 15.964 1.00 97.06 238 LEU A O 1
ATOM 1825 N N . ARG A 1 239 ? -0.785 -6.342 16.557 1.00 95.44 239 ARG A N 1
ATOM 1826 C CA . ARG A 1 239 ? -0.661 -5.185 17.446 1.00 95.44 239 ARG A CA 1
ATOM 1827 C C . ARG A 1 239 ? -1.399 -5.389 18.762 1.00 95.44 239 ARG A C 1
ATOM 1829 O O . ARG A 1 239 ? -2.441 -6.039 18.814 1.00 95.44 239 ARG A O 1
ATOM 1836 N N . VAL A 1 240 ? -0.852 -4.796 19.818 1.00 95.31 240 VAL A N 1
ATOM 1837 C CA . VAL A 1 240 ? -1.486 -4.626 21.125 1.00 95.31 240 VAL A CA 1
ATOM 1838 C C . VAL A 1 240 ? -1.592 -3.133 21.423 1.00 95.31 240 VAL A C 1
ATOM 1840 O O . VAL A 1 240 ? -0.575 -2.439 21.485 1.00 95.31 240 VAL A O 1
ATOM 1843 N N . ASP A 1 241 ? -2.817 -2.648 21.611 1.00 92.94 241 ASP A N 1
ATOM 1844 C CA . ASP A 1 241 ? -3.133 -1.257 21.934 1.00 92.94 241 ASP A CA 1
ATOM 1845 C C . ASP A 1 241 ? -3.444 -1.103 23.428 1.00 92.94 241 ASP A C 1
ATOM 1847 O O . ASP A 1 241 ? -4.463 -1.586 23.928 1.00 92.94 241 ASP A O 1
ATOM 1851 N N . LEU A 1 242 ? -2.561 -0.414 24.150 1.00 91.38 242 LEU A N 1
ATOM 1852 C CA . LEU A 1 242 ? -2.710 -0.063 25.562 1.00 91.38 242 LEU A CA 1
ATOM 1853 C C . LEU A 1 242 ? -2.973 1.450 25.703 1.00 91.38 242 LEU A C 1
ATOM 1855 O O . LEU A 1 242 ? -2.735 2.221 24.770 1.00 91.38 242 LEU A O 1
ATOM 1859 N N . PRO A 1 243 ? -3.444 1.931 26.868 1.00 89.69 243 PRO A N 1
ATOM 1860 C CA . PRO A 1 243 ? -3.580 3.365 27.102 1.00 89.69 243 PRO A CA 1
ATOM 1861 C C . PRO A 1 243 ? -2.242 4.099 26.914 1.00 89.69 243 PRO A C 1
ATOM 1863 O O . PRO A 1 243 ? -1.297 3.891 27.670 1.00 89.69 243 PRO A O 1
ATOM 1866 N N . GLY A 1 244 ? -2.165 4.954 25.893 1.00 88.69 244 GLY A N 1
ATOM 1867 C CA . GLY A 1 244 ? -0.997 5.794 25.604 1.00 88.69 244 GLY A CA 1
ATOM 1868 C C . GLY A 1 244 ? 0.180 5.097 24.914 1.00 88.69 244 GLY A C 1
ATOM 1869 O O . GLY A 1 244 ? 1.136 5.779 24.555 1.00 88.69 244 GLY A O 1
ATOM 1870 N N . VAL A 1 245 ? 0.132 3.779 24.694 1.00 92.06 245 VAL A N 1
ATOM 1871 C CA . VAL A 1 245 ? 1.204 3.048 24.005 1.00 92.06 245 VAL A CA 1
ATOM 1872 C C . VAL A 1 245 ? 0.645 1.915 23.158 1.00 92.06 245 VAL A C 1
ATOM 1874 O O . VAL A 1 245 ? -0.282 1.217 23.557 1.00 92.06 245 VAL A O 1
ATOM 1877 N N . ALA A 1 246 ? 1.252 1.699 21.998 1.00 92.06 246 ALA A N 1
ATOM 1878 C CA . ALA A 1 246 ? 0.973 0.545 21.170 1.00 92.06 246 ALA A CA 1
ATOM 1879 C C . ALA A 1 246 ? 2.264 -0.152 20.766 1.00 92.06 246 ALA A C 1
ATOM 1881 O O . ALA A 1 246 ? 3.281 0.494 20.514 1.00 92.06 246 ALA A O 1
ATOM 1882 N N . ILE A 1 247 ? 2.209 -1.479 20.720 1.00 95.19 247 ILE A N 1
ATOM 1883 C CA . ILE A 1 247 ? 3.351 -2.330 20.394 1.00 95.19 247 ILE A CA 1
ATOM 1884 C C . ILE A 1 247 ? 2.881 -3.348 19.365 1.00 95.19 247 ILE A C 1
ATOM 1886 O O . ILE A 1 247 ? 1.824 -3.958 19.528 1.00 95.19 247 ILE A O 1
ATOM 1890 N N . GLY A 1 248 ? 3.654 -3.546 18.302 1.00 94.88 248 GLY A N 1
ATOM 1891 C CA . GLY A 1 248 ? 3.282 -4.493 17.263 1.00 94.88 248 GLY A CA 1
ATOM 1892 C C . GLY A 1 248 ? 4.362 -4.731 16.222 1.00 94.88 248 GLY A C 1
ATOM 1893 O O . GLY A 1 248 ? 5.388 -4.054 16.192 1.00 94.88 248 GLY A O 1
ATOM 1894 N N . LEU A 1 249 ? 4.087 -5.709 15.368 1.00 95.88 249 LEU A N 1
ATOM 1895 C CA . LEU A 1 249 ? 4.826 -6.008 14.149 1.00 95.88 249 LEU A CA 1
ATOM 1896 C C . LEU A 1 249 ? 3.928 -5.650 12.966 1.00 95.88 249 LEU A C 1
ATOM 1898 O O . LEU A 1 249 ? 2.740 -5.972 12.975 1.00 95.88 249 LEU A O 1
ATOM 1902 N N . SER A 1 250 ? 4.474 -4.973 11.962 1.00 94.31 250 SER A N 1
ATOM 1903 C CA . SER A 1 250 ? 3.689 -4.468 10.838 1.00 94.31 250 SER A CA 1
ATOM 1904 C C . SER A 1 250 ? 4.505 -4.471 9.557 1.00 94.31 250 SER A C 1
ATOM 1906 O O . SER A 1 250 ? 5.658 -4.049 9.569 1.00 94.31 250 SER A O 1
ATOM 1908 N N . THR A 1 251 ? 3.870 -4.886 8.465 1.00 94.62 251 THR A N 1
ATOM 1909 C CA . THR A 1 251 ? 4.299 -4.602 7.086 1.00 94.62 251 THR A CA 1
ATOM 1910 C C . THR A 1 251 ? 3.388 -3.573 6.417 1.00 94.62 251 THR A C 1
ATOM 1912 O O . THR A 1 251 ? 3.601 -3.221 5.265 1.00 94.62 251 THR A O 1
ATOM 1915 N N . ALA A 1 252 ? 2.355 -3.098 7.124 1.00 93.50 252 ALA A N 1
ATOM 1916 C CA . ALA A 1 252 ? 1.430 -2.111 6.596 1.00 93.50 252 ALA A CA 1
ATOM 1917 C C . ALA A 1 252 ? 2.117 -0.776 6.299 1.00 93.50 252 ALA A C 1
ATOM 1919 O O . ALA A 1 252 ? 2.970 -0.306 7.063 1.00 93.50 252 ALA A O 1
ATOM 1920 N N . ASN A 1 253 ? 1.668 -0.170 5.202 1.00 93.12 253 ASN A N 1
ATOM 1921 C CA . ASN A 1 253 ? 2.161 1.087 4.672 1.00 93.12 253 ASN A CA 1
ATOM 1922 C C . ASN A 1 253 ? 2.094 2.187 5.737 1.00 93.12 253 ASN A C 1
ATOM 1924 O O . ASN A 1 253 ? 1.166 2.252 6.547 1.00 93.12 253 ASN A O 1
ATOM 1928 N N . GLN A 1 254 ? 3.067 3.091 5.693 1.00 91.50 254 GLN A N 1
ATOM 1929 C CA . GLN A 1 254 ? 3.144 4.251 6.572 1.00 91.50 254 GLN A CA 1
ATOM 1930 C C . GLN A 1 254 ? 3.081 5.529 5.744 1.00 91.50 254 GLN A C 1
ATOM 1932 O O . GLN A 1 254 ? 3.601 5.590 4.633 1.00 91.50 254 GLN A O 1
ATOM 1937 N N . HIS A 1 255 ? 2.468 6.569 6.303 1.00 92.38 255 HIS A N 1
ATOM 1938 C CA . HIS A 1 255 ? 2.491 7.903 5.712 1.00 92.38 255 HIS A CA 1
ATOM 1939 C C . HIS A 1 255 ? 2.513 8.952 6.809 1.00 92.38 255 HIS A C 1
ATOM 1941 O O . HIS A 1 255 ? 1.572 9.063 7.602 1.00 92.38 255 HIS A O 1
ATOM 1947 N N . TRP A 1 256 ? 3.632 9.664 6.891 1.00 93.12 256 TRP A N 1
ATOM 1948 C CA . TRP A 1 256 ? 3.939 10.656 7.909 1.00 93.12 256 TRP A CA 1
ATOM 1949 C C . TRP A 1 256 ? 4.164 12.007 7.239 1.00 93.12 256 TRP A C 1
ATOM 1951 O O . TRP A 1 256 ? 5.177 12.253 6.589 1.00 93.12 256 TRP A O 1
ATOM 1961 N N . GLY A 1 257 ? 3.212 12.905 7.415 1.00 91.44 257 GLY A N 1
ATOM 1962 C CA . GLY A 1 257 ? 3.227 14.241 6.852 1.00 91.44 257 GLY A CA 1
ATOM 1963 C C . GLY A 1 257 ? 1.853 14.644 6.323 1.00 91.44 257 GLY A C 1
ATOM 1964 O O . GLY A 1 257 ? 1.026 13.788 6.017 1.00 91.44 257 GLY A O 1
ATOM 1965 N N . PRO A 1 258 ? 1.601 15.955 6.198 1.00 85.44 258 PRO A N 1
ATOM 1966 C CA . PRO A 1 258 ? 0.292 16.475 5.806 1.00 85.44 258 PRO A CA 1
ATOM 1967 C C . PRO A 1 258 ? 0.020 16.381 4.297 1.00 85.44 258 PRO A C 1
ATOM 1969 O O . PRO A 1 258 ? -1.110 16.606 3.868 1.00 85.44 258 PRO A O 1
ATOM 1972 N N . ALA A 1 259 ? 1.043 16.099 3.481 1.00 87.75 259 ALA A N 1
ATOM 1973 C CA . ALA A 1 259 ? 0.882 15.975 2.037 1.00 87.75 259 ALA A CA 1
ATOM 1974 C C . ALA A 1 259 ? -0.048 14.802 1.703 1.00 87.75 259 ALA A C 1
ATOM 1976 O O . ALA A 1 259 ? 0.005 13.769 2.366 1.00 87.75 259 ALA A O 1
ATOM 1977 N N . ALA A 1 260 ? -0.891 14.952 0.682 1.00 80.31 260 ALA A N 1
ATOM 1978 C CA . ALA A 1 260 ? -1.789 13.880 0.259 1.00 80.31 260 ALA A CA 1
ATOM 1979 C C . ALA A 1 260 ? -1.016 12.720 -0.382 1.00 80.31 260 ALA A C 1
ATOM 1981 O O . ALA A 1 260 ? -1.229 11.575 0.010 1.00 80.31 260 ALA A O 1
ATOM 1982 N N . ASP A 1 261 ? -0.078 13.050 -1.273 1.00 79.94 261 ASP A N 1
ATOM 1983 C CA . ASP A 1 261 ? 0.614 12.065 -2.105 1.00 79.94 261 ASP A CA 1
ATOM 1984 C C . ASP A 1 261 ? 2.076 11.893 -1.686 1.00 79.94 261 ASP A C 1
ATOM 1986 O O . ASP A 1 261 ? 2.507 10.790 -1.382 1.00 79.94 261 ASP A O 1
ATOM 1990 N N . HIS A 1 262 ? 2.860 12.969 -1.612 1.00 86.19 262 HIS A N 1
ATOM 1991 C CA . HIS A 1 262 ? 4.305 12.871 -1.374 1.00 86.19 262 HIS A CA 1
ATOM 1992 C C . HIS A 1 262 ? 4.702 13.535 -0.052 1.00 86.19 262 HIS A C 1
ATOM 1994 O O . HIS A 1 262 ? 5.053 14.718 -0.027 1.00 86.19 262 HIS A O 1
ATOM 2000 N N . PRO A 1 263 ? 4.600 12.809 1.076 1.00 88.75 263 PRO A N 1
ATOM 2001 C CA . PRO A 1 263 ? 5.028 13.317 2.368 1.00 88.75 263 PRO A CA 1
ATOM 2002 C C . PRO A 1 263 ? 6.547 13.478 2.409 1.00 88.75 263 PRO A C 1
ATOM 2004 O O . PRO A 1 263 ? 7.293 12.651 1.898 1.00 88.75 263 PRO A O 1
ATOM 2007 N N . ILE A 1 264 ? 7.000 14.542 3.071 1.00 86.00 264 ILE A N 1
ATOM 2008 C CA . ILE A 1 264 ? 8.430 14.851 3.196 1.00 86.00 264 ILE A CA 1
ATOM 2009 C C . ILE A 1 264 ? 9.138 13.875 4.151 1.00 86.00 264 ILE A C 1
ATOM 2011 O O . ILE A 1 264 ? 10.331 13.643 3.992 1.00 86.00 264 ILE A O 1
ATOM 2015 N N . LEU A 1 265 ? 8.434 13.323 5.152 1.00 89.88 265 LEU A N 1
ATOM 2016 C CA . LEU A 1 265 ? 9.059 12.462 6.165 1.00 89.88 265 LEU A CA 1
ATOM 2017 C C . LEU A 1 265 ? 9.077 10.993 5.745 1.00 89.88 265 LEU A C 1
ATOM 2019 O O . LEU A 1 265 ? 10.143 10.395 5.656 1.00 89.88 265 LEU A O 1
ATOM 2023 N N . LEU A 1 266 ? 7.901 10.403 5.534 1.00 89.88 266 LEU A N 1
ATOM 2024 C CA . LEU A 1 266 ? 7.773 8.994 5.173 1.00 89.88 266 LEU A CA 1
ATOM 2025 C C . LEU A 1 266 ? 6.488 8.788 4.386 1.00 89.88 266 LEU A C 1
ATOM 2027 O O . LEU A 1 266 ? 5.428 9.212 4.839 1.00 89.88 266 LEU A O 1
ATOM 2031 N N . GLY A 1 267 ? 6.578 8.137 3.233 1.00 88.75 267 GLY A N 1
ATOM 2032 C CA . GLY A 1 267 ? 5.432 7.744 2.418 1.00 88.75 267 GLY A CA 1
ATOM 2033 C C . GLY A 1 267 ? 5.484 6.261 2.095 1.00 88.75 267 GLY A C 1
ATOM 2034 O O . GLY A 1 267 ? 6.414 5.560 2.486 1.00 88.75 267 GLY A O 1
ATOM 2035 N N . ASN A 1 268 ? 4.509 5.799 1.329 1.00 89.12 268 ASN A N 1
ATOM 2036 C CA . ASN A 1 268 ? 4.351 4.400 0.951 1.00 89.12 268 ASN A CA 1
ATOM 2037 C C . ASN A 1 268 ? 4.755 4.143 -0.511 1.00 89.12 268 ASN A C 1
ATOM 2039 O O . ASN A 1 268 ? 4.143 3.335 -1.202 1.00 89.12 268 ASN A O 1
ATOM 2043 N N . ASN A 1 269 ? 5.788 4.847 -0.979 1.00 85.12 269 ASN A N 1
ATOM 2044 C CA . ASN A 1 269 ? 6.426 4.617 -2.282 1.00 85.12 269 ASN A CA 1
ATOM 2045 C C . ASN A 1 269 ? 7.321 3.364 -2.307 1.00 85.12 269 ASN A C 1
ATOM 2047 O O . ASN A 1 269 ? 7.853 3.015 -3.356 1.00 85.12 269 ASN A O 1
ATOM 2051 N N . ALA A 1 270 ? 7.517 2.723 -1.157 1.00 75.69 270 ALA A N 1
ATOM 2052 C CA . ALA A 1 270 ? 8.268 1.489 -1.003 1.00 75.69 270 ALA A CA 1
ATOM 2053 C C . ALA A 1 270 ? 7.707 0.686 0.192 1.00 75.69 270 ALA A C 1
ATOM 2055 O O . ALA A 1 270 ? 7.065 1.291 1.062 1.00 75.69 270 ALA A O 1
ATOM 2056 N N . PRO A 1 271 ? 7.911 -0.646 0.221 1.00 60.34 271 PRO A N 1
ATOM 2057 C CA . PRO A 1 271 ? 7.580 -1.505 1.360 1.00 60.34 271 PRO A CA 1
ATOM 2058 C C . PRO A 1 271 ? 8.497 -1.294 2.574 1.00 60.34 271 PRO A C 1
ATOM 2060 O O . PRO A 1 271 ? 9.665 -0.882 2.383 1.00 60.34 271 PRO A O 1
#

pLDDT: mean 77.88, std 23.45, range [28.83, 98.06]

Mean predicted aligned error: 12.62 Å